Protein AF-A0A4Q3UTC5-F1 (afdb_monomer_lite)

Secondary structure (DSSP, 8-state):
-HHHHHHHHHTTSTTTTHHHHHHHHHHHHHHHHHTTSS--SS-HHHHHHHHHHHHHHT-----SHHHHHHHHHHHHHTT-HHHHHHHHHHHHHHHHHHHHHHTT----HHHHHHHHHHHHHHHHHHHHHHTT-S--GGG-HHHHHHHHHHHHHHHHHHHHHHT---S-HHHH-S--GGGGGG-HHHHHHHHHHHHHHHHHHHHHHHHHHHHTTT-HHHHHHHHHHHHHHGGGS--

Sequence (235 aa):
MILLLLYGASLRRWSKMRSARFGYAFLQLYDDIMDGDRPCAETPEHIATLTMAEWKSGVFIGDSDLSRLGKAFHQSLGDANEAKCDTLILLGLMHEDYARRTERRLSSRAVLEKHLRDTFFHSVNLLFHGCGLKTRADGVPALVEALAWCSVVRDFADDARKGLFNVPREIAGNVATQDIPDQPAVKAWLENERARGPELLQECEIERQAIALTDPQAAKLSGVFAKSMRKYCST

Radius of gyration: 18.29 Å; chains: 1; bounding box: 38×51×36 Å

Foldseek 3Di:
DLVCVLVVVCVVPVLLLQLVVLVCVLLVVLLCLLLVVDDDPDHNVVVLVLLLVCLVVLNQDDPDPNSVSSNSNSVSCPPVVVLSVLSSVLSVLSNVLSVCLVVLDAAAPVVLQVSQLSNLQSVQQSNCVSNVFPDHSVLQSLLSNLNSLLCCLPCVVVCLVSSRHSDHCVQQDPDDSNCSCVDPSNVVVSLVSLCCNVVSLVSLLVSLVVCCVPTVPSSVVSVVSSVVSVVSSDD

Structure (mmCIF, N/CA/C/O backbone):
data_AF-A0A4Q3UTC5-F1
#
_entry.id   AF-A0A4Q3UTC5-F1
#
loop_
_atom_site.group_PDB
_atom_site.id
_atom_site.type_symbol
_atom_site.label_atom_id
_atom_site.label_alt_id
_atom_site.label_comp_id
_atom_site.label_asym_id
_atom_site.label_entity_id
_atom_site.label_seq_id
_atom_site.pdbx_PDB_ins_code
_atom_site.Cartn_x
_atom_site.Cartn_y
_atom_site.Cartn_z
_atom_site.occupancy
_atom_site.B_iso_or_equiv
_atom_site.auth_seq_id
_atom_site.auth_comp_id
_atom_site.auth_asym_id
_atom_site.auth_atom_id
_atom_site.pdbx_PDB_model_num
ATOM 1 N N . MET A 1 1 ? 6.877 -3.577 11.256 1.00 42.44 1 MET A N 1
ATOM 2 C CA . MET A 1 1 ? 5.770 -3.902 12.194 1.00 42.44 1 MET A CA 1
ATOM 3 C C . MET A 1 1 ? 4.746 -4.867 11.585 1.00 42.44 1 MET A C 1
ATOM 5 O O . MET A 1 1 ? 4.429 -5.847 12.246 1.00 42.44 1 MET A O 1
ATOM 9 N N . ILE A 1 2 ? 4.291 -4.661 10.338 1.00 51.66 2 ILE A N 1
ATOM 10 C CA . ILE A 1 2 ? 3.435 -5.614 9.592 1.00 51.66 2 ILE A CA 1
ATOM 11 C C . ILE A 1 2 ? 4.087 -7.002 9.495 1.00 51.66 2 ILE A C 1
ATOM 13 O O . ILE A 1 2 ? 3.464 -7.993 9.865 1.00 51.66 2 ILE A O 1
ATOM 17 N N . LEU A 1 3 ? 5.378 -7.056 9.138 1.00 48.75 3 LEU A N 1
ATOM 18 C CA . LEU A 1 3 ? 6.172 -8.289 9.116 1.00 48.75 3 LEU A CA 1
ATOM 19 C C . LEU A 1 3 ? 6.088 -9.071 10.439 1.00 48.75 3 LEU A C 1
ATOM 21 O O . LEU A 1 3 ? 5.800 -10.256 10.417 1.00 48.75 3 LEU A O 1
ATOM 25 N N . LEU A 1 4 ? 6.273 -8.421 11.595 1.00 42.81 4 LEU A N 1
ATOM 26 C CA . LEU A 1 4 ? 6.252 -9.079 12.914 1.00 42.81 4 LEU A CA 1
ATOM 27 C C . LEU A 1 4 ? 4.854 -9.575 13.311 1.00 42.81 4 LEU A C 1
ATOM 29 O O . LEU A 1 4 ? 4.738 -10.598 13.983 1.00 42.81 4 LEU A O 1
ATOM 33 N N . LEU A 1 5 ? 3.796 -8.886 12.876 1.00 53.34 5 LEU A N 1
ATOM 34 C CA . LEU A 1 5 ? 2.412 -9.311 13.103 1.00 53.34 5 LEU A CA 1
ATOM 35 C C . LEU A 1 5 ? 2.042 -10.511 12.240 1.00 53.34 5 LEU A C 1
ATOM 37 O O . LEU A 1 5 ? 1.473 -11.476 12.750 1.00 53.34 5 LEU A O 1
ATOM 41 N N . LEU A 1 6 ? 2.437 -10.483 10.967 1.00 54.22 6 LEU A N 1
ATOM 42 C CA . LEU A 1 6 ? 2.297 -11.610 10.054 1.00 54.22 6 LEU A CA 1
ATOM 43 C C . LEU A 1 6 ? 3.112 -12.813 10.540 1.00 54.22 6 LEU A C 1
ATOM 45 O O . LEU A 1 6 ? 2.577 -13.917 10.635 1.00 54.22 6 LEU A O 1
ATOM 49 N N . TYR A 1 7 ? 4.372 -12.607 10.930 1.00 47.78 7 TYR A N 1
ATOM 50 C CA . TYR A 1 7 ? 5.247 -13.679 11.402 1.00 47.78 7 TYR A CA 1
ATOM 51 C C . TYR A 1 7 ? 4.748 -14.274 12.724 1.00 47.78 7 TYR A C 1
ATOM 53 O O . TYR A 1 7 ? 4.569 -15.488 12.813 1.00 47.78 7 TYR A O 1
ATOM 61 N N . GLY A 1 8 ? 4.420 -13.440 13.716 1.00 52.41 8 GLY A N 1
ATOM 62 C CA . GLY A 1 8 ? 3.918 -13.882 15.020 1.00 52.41 8 GLY A CA 1
ATOM 63 C C . GLY A 1 8 ? 2.578 -14.622 14.942 1.00 52.41 8 GLY A C 1
ATOM 64 O O . GLY A 1 8 ? 2.407 -15.655 15.591 1.00 52.41 8 GLY A O 1
ATOM 65 N N . ALA A 1 9 ? 1.645 -14.162 14.100 1.00 53.44 9 ALA A N 1
ATOM 66 C CA . ALA A 1 9 ? 0.383 -14.863 13.854 1.00 53.44 9 ALA A CA 1
ATOM 67 C C . ALA A 1 9 ? 0.572 -16.168 13.051 1.00 53.44 9 ALA A C 1
ATOM 69 O O . ALA A 1 9 ? -0.191 -17.124 13.225 1.00 53.44 9 ALA A O 1
ATOM 70 N N . SER A 1 10 ? 1.602 -16.240 12.198 1.00 49.84 10 SER A N 1
ATOM 71 C CA . SER A 1 10 ? 1.862 -17.394 11.327 1.00 49.84 10 SER A CA 1
ATOM 72 C C . SER A 1 10 ? 2.492 -18.603 12.024 1.00 49.84 10 SER A C 1
ATOM 74 O O . SER A 1 10 ? 2.288 -19.723 11.553 1.00 49.84 10 SER A O 1
ATOM 76 N N . LEU A 1 11 ? 3.172 -18.433 13.166 1.00 52.03 11 LEU A N 1
ATOM 77 C CA . LEU A 1 11 ? 3.850 -19.538 13.870 1.00 52.03 11 LEU A CA 1
ATOM 78 C C . LEU A 1 11 ? 2.896 -20.670 14.290 1.00 52.03 11 LEU A C 1
ATOM 80 O O . LEU A 1 11 ? 3.286 -21.832 14.318 1.00 52.03 11 LEU A O 1
ATOM 84 N N . ARG A 1 12 ? 1.622 -20.356 14.563 1.00 56.31 12 ARG A N 1
ATOM 85 C CA . ARG A 1 12 ? 0.608 -21.338 14.994 1.00 56.31 12 ARG A CA 1
ATOM 86 C C . ARG A 1 12 ? -0.328 -21.799 13.866 1.00 56.31 12 ARG A C 1
ATOM 88 O O . ARG A 1 12 ? -1.113 -22.723 14.059 1.00 56.31 12 ARG A O 1
ATOM 95 N N . ARG A 1 13 ? -0.274 -21.150 12.694 1.00 62.06 13 ARG A N 1
ATOM 96 C CA . ARG A 1 13 ? -1.158 -21.375 11.529 1.00 62.06 13 ARG A CA 1
ATOM 97 C C . ARG A 1 13 ? -0.377 -21.329 10.210 1.00 62.06 13 ARG A C 1
ATOM 99 O O . ARG A 1 13 ? -0.819 -20.739 9.228 1.00 62.06 13 ARG A O 1
ATOM 106 N N . TRP A 1 14 ? 0.789 -21.970 10.187 1.00 61.41 14 TRP A N 1
ATOM 107 C CA . TRP A 1 14 ? 1.775 -21.846 9.109 1.00 61.41 14 TRP A CA 1
ATOM 108 C C . TRP A 1 14 ? 1.210 -22.109 7.706 1.00 61.41 14 TRP A C 1
ATOM 110 O O . TRP A 1 1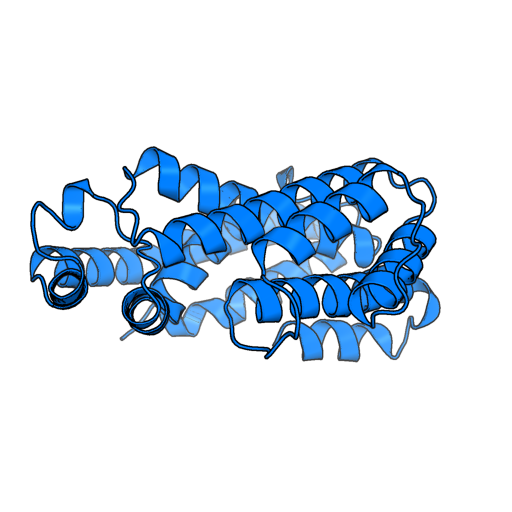4 ? 1.463 -21.335 6.784 1.00 61.41 14 TRP A O 1
ATOM 120 N N . SER A 1 15 ? 0.419 -23.175 7.537 1.00 63.56 15 SER A N 1
ATOM 121 C CA . SER A 1 15 ? -0.203 -23.515 6.250 1.00 63.56 15 SER A CA 1
ATOM 122 C C . SER A 1 15 ? -1.305 -22.534 5.845 1.00 63.56 15 SER A C 1
ATOM 124 O O . SER A 1 15 ? -1.383 -22.172 4.676 1.00 63.56 15 SER A O 1
ATOM 126 N N . LYS A 1 16 ? -2.112 -22.065 6.806 1.00 70.12 16 LYS A N 1
ATOM 127 C CA . LYS A 1 16 ? -3.244 -21.152 6.569 1.00 70.12 16 LYS A CA 1
ATOM 128 C C . LYS A 1 16 ? -2.813 -19.713 6.283 1.00 70.12 16 LYS A C 1
ATOM 130 O O . LYS A 1 16 ? -3.559 -18.982 5.660 1.00 70.12 16 LYS A O 1
ATOM 135 N N . MET A 1 17 ? -1.603 -19.335 6.694 1.00 79.00 17 MET A N 1
ATOM 136 C CA . MET A 1 17 ? -1.017 -18.008 6.466 1.00 79.00 17 MET A CA 1
ATOM 137 C C . MET A 1 17 ? -0.018 -18.006 5.296 1.00 79.00 17 MET A C 1
ATOM 139 O O . MET A 1 17 ? 0.855 -17.142 5.219 1.00 79.00 17 MET A O 1
ATOM 143 N N . ARG A 1 18 ? -0.056 -19.017 4.414 1.00 83.75 18 ARG A N 1
ATOM 144 C CA . ARG A 1 18 ? 0.840 -19.086 3.247 1.00 83.75 18 ARG A CA 1
ATOM 145 C C . ARG A 1 18 ? 0.608 -17.920 2.291 1.00 83.75 18 ARG A C 1
ATOM 147 O O . ARG A 1 18 ? 1.580 -17.269 1.926 1.00 83.75 18 ARG A O 1
ATOM 154 N N . SER A 1 19 ? -0.649 -17.629 1.965 1.00 86.50 19 SER A N 1
ATOM 155 C CA . SER A 1 19 ? -1.023 -16.511 1.095 1.00 86.50 19 SER A CA 1
ATOM 156 C C . SER A 1 19 ? -0.590 -15.170 1.668 1.00 86.50 19 SER A C 1
ATOM 158 O O . SER A 1 19 ? 0.046 -14.401 0.964 1.00 86.50 19 SER A O 1
ATOM 160 N N . ALA A 1 20 ? -0.804 -14.927 2.963 1.00 86.62 20 ALA A N 1
ATOM 161 C CA . ALA A 1 20 ? -0.339 -13.699 3.606 1.00 86.62 20 ALA A CA 1
ATOM 162 C C . ALA A 1 20 ? 1.189 -13.518 3.537 1.00 86.62 20 ALA A C 1
ATOM 164 O O . ALA A 1 20 ? 1.673 -12.406 3.359 1.00 86.62 20 ALA A O 1
ATOM 165 N N . ARG A 1 21 ? 1.968 -14.600 3.670 1.00 88.44 21 ARG A N 1
ATOM 166 C CA . ARG A 1 21 ? 3.439 -14.526 3.635 1.00 88.44 21 ARG A CA 1
ATOM 167 C C . ARG A 1 21 ? 3.989 -14.359 2.228 1.00 88.44 21 ARG A C 1
ATOM 169 O O . ARG A 1 21 ? 4.857 -13.515 2.035 1.00 88.44 21 ARG A O 1
ATOM 176 N N . PHE A 1 22 ? 3.498 -15.146 1.271 1.00 92.19 22 PHE A N 1
ATOM 177 C CA . PHE A 1 22 ? 3.888 -14.978 -0.127 1.00 92.19 22 PHE A CA 1
ATOM 178 C C . PHE A 1 22 ? 3.426 -13.629 -0.663 1.00 92.19 22 PHE A C 1
ATOM 180 O O . PHE A 1 22 ? 4.223 -12.954 -1.294 1.00 92.19 22 PHE A O 1
ATOM 187 N N . GLY A 1 23 ? 2.202 -13.207 -0.337 1.00 92.81 23 GLY A N 1
ATOM 188 C CA . GLY A 1 23 ? 1.674 -11.895 -0.696 1.00 92.81 23 GLY A CA 1
ATOM 189 C C . GLY A 1 23 ? 2.521 -10.766 -0.131 1.00 92.81 23 GLY A C 1
ATOM 190 O O . GLY A 1 23 ? 2.954 -9.912 -0.891 1.00 92.81 23 GLY A O 1
ATOM 191 N N . TYR A 1 24 ? 2.854 -10.808 1.164 1.00 91.12 24 TYR A N 1
ATOM 192 C CA . TYR A 1 24 ? 3.752 -9.816 1.756 1.00 91.12 24 TYR A CA 1
ATOM 193 C C . TYR A 1 24 ? 5.122 -9.794 1.069 1.00 91.12 24 TYR A C 1
ATOM 195 O O . TYR A 1 24 ? 5.585 -8.731 0.685 1.00 91.12 24 TYR A O 1
ATOM 203 N N . ALA A 1 25 ? 5.770 -10.949 0.891 1.00 93.38 25 ALA A N 1
ATOM 204 C CA . ALA A 1 25 ? 7.100 -11.007 0.286 1.00 93.38 25 ALA A CA 1
ATOM 205 C C . ALA A 1 25 ? 7.101 -10.560 -1.185 1.00 93.38 25 ALA A C 1
ATOM 207 O O . ALA A 1 25 ? 8.018 -9.867 -1.607 1.00 93.38 25 ALA A O 1
ATOM 208 N N . PHE A 1 26 ? 6.083 -10.953 -1.953 1.00 96.69 26 PHE A N 1
ATOM 209 C CA . PHE A 1 26 ? 5.912 -10.563 -3.348 1.00 96.69 26 PHE A CA 1
ATOM 210 C C . PHE A 1 26 ? 5.669 -9.059 -3.484 1.00 96.69 26 PHE A C 1
ATOM 212 O O . PHE A 1 26 ? 6.396 -8.396 -4.216 1.00 96.69 26 PHE A O 1
ATOM 219 N N . LEU A 1 27 ? 4.684 -8.528 -2.751 1.00 96.56 27 LEU A N 1
ATOM 220 C CA . LEU A 1 27 ? 4.310 -7.117 -2.820 1.00 96.56 27 LEU A CA 1
ATOM 221 C C . LEU A 1 27 ? 5.412 -6.217 -2.269 1.00 96.56 27 LEU A C 1
ATO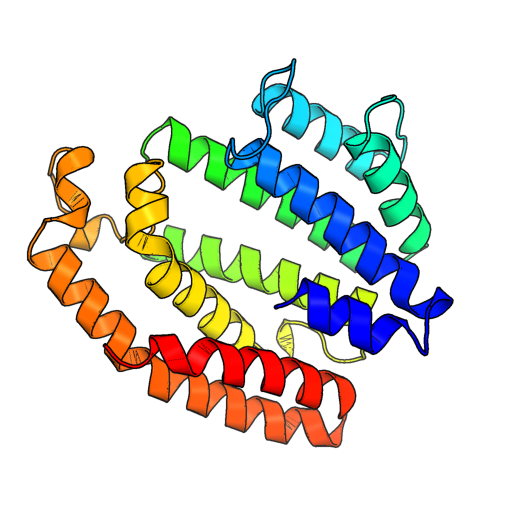M 223 O O . LEU A 1 27 ? 5.732 -5.237 -2.917 1.00 96.56 27 LEU A O 1
ATOM 227 N N . GLN A 1 28 ? 6.046 -6.576 -1.146 1.00 94.81 28 GLN A N 1
ATOM 228 C CA . GLN A 1 28 ? 7.189 -5.822 -0.620 1.00 94.81 28 GLN A CA 1
ATOM 229 C C . GLN A 1 28 ? 8.342 -5.805 -1.621 1.00 94.81 28 GLN A C 1
ATOM 231 O O . GLN A 1 28 ? 8.940 -4.765 -1.843 1.00 94.81 28 GLN A O 1
ATOM 236 N N . LEU A 1 29 ? 8.654 -6.943 -2.249 1.00 95.88 29 LEU A N 1
ATOM 237 C CA . LEU A 1 29 ? 9.734 -6.975 -3.225 1.00 95.88 29 LEU A CA 1
ATOM 238 C C . LEU A 1 29 ? 9.419 -6.116 -4.459 1.00 95.88 29 LEU A C 1
ATOM 240 O O . LEU A 1 29 ? 10.315 -5.475 -5.001 1.00 95.88 29 LEU A O 1
ATOM 244 N N . TYR A 1 30 ? 8.172 -6.139 -4.925 1.00 97.12 30 TYR A N 1
ATOM 245 C CA . TYR A 1 30 ? 7.734 -5.286 -6.023 1.00 97.12 30 TYR A CA 1
ATOM 246 C C . TYR A 1 30 ? 7.842 -3.800 -5.652 1.00 97.12 30 TYR A C 1
ATOM 248 O O . TYR A 1 30 ? 8.441 -3.031 -6.399 1.00 97.12 30 TYR A O 1
ATOM 256 N N . ASP A 1 31 ? 7.333 -3.437 -4.475 1.00 95.19 31 ASP A N 1
ATOM 257 C CA . ASP A 1 31 ? 7.371 -2.093 -3.891 1.00 95.19 31 ASP A CA 1
ATOM 258 C C . ASP A 1 31 ? 8.812 -1.575 -3.769 1.00 95.19 31 ASP A C 1
ATOM 260 O O . ASP A 1 31 ? 9.142 -0.538 -4.333 1.00 95.19 31 ASP A O 1
ATOM 264 N N . ASP A 1 32 ? 9.724 -2.371 -3.194 1.00 94.94 32 ASP A N 1
ATOM 265 C CA . ASP A 1 32 ? 11.144 -2.018 -3.061 1.00 94.94 32 ASP A CA 1
ATOM 266 C C . ASP A 1 32 ? 11.803 -1.721 -4.428 1.00 94.94 32 ASP A C 1
ATOM 268 O O . ASP A 1 32 ? 12.702 -0.880 -4.530 1.00 94.94 32 ASP A O 1
ATOM 272 N N . ILE A 1 33 ? 11.389 -2.416 -5.498 1.00 95.62 33 ILE A N 1
ATOM 273 C CA . ILE A 1 33 ? 11.875 -2.154 -6.863 1.00 95.62 33 ILE A CA 1
ATOM 274 C C . ILE A 1 33 ? 11.271 -0.849 -7.400 1.00 95.62 33 ILE A C 1
ATOM 276 O O . ILE A 1 33 ? 12.006 -0.033 -7.962 1.00 95.62 33 ILE A O 1
ATOM 280 N N . MET A 1 34 ? 9.962 -0.633 -7.228 1.00 95.81 34 MET A N 1
ATOM 281 C CA . MET A 1 34 ? 9.273 0.582 -7.686 1.00 95.81 34 MET A CA 1
ATOM 282 C C . MET A 1 34 ? 9.792 1.837 -6.968 1.00 95.81 34 MET A C 1
ATOM 284 O O . MET A 1 34 ? 10.023 2.870 -7.603 1.00 95.81 34 MET A O 1
ATOM 288 N N . ASP A 1 35 ? 10.105 1.733 -5.680 1.00 91.12 35 ASP A N 1
ATOM 289 C CA . ASP A 1 35 ? 10.673 2.813 -4.870 1.00 91.12 35 ASP A CA 1
ATOM 290 C C . ASP A 1 35 ? 12.163 3.056 -5.138 1.00 91.12 35 ASP A C 1
ATOM 292 O O . ASP A 1 35 ? 12.712 4.108 -4.790 1.00 91.12 35 ASP A O 1
ATOM 296 N N . GLY A 1 36 ? 12.826 2.136 -5.843 1.00 90.38 36 GLY A N 1
ATOM 297 C CA . GLY A 1 36 ? 14.264 2.181 -6.107 1.00 90.38 36 GLY A CA 1
ATOM 298 C C . GLY A 1 36 ? 15.124 1.837 -4.888 1.00 90.38 36 GLY A C 1
ATOM 299 O O . GLY A 1 36 ? 16.323 2.109 -4.900 1.00 90.38 36 GLY A O 1
ATOM 300 N N . ASP A 1 37 ? 14.531 1.233 -3.858 1.00 89.31 37 ASP A N 1
ATOM 301 C CA . ASP A 1 37 ? 15.231 0.743 -2.668 1.00 89.31 37 ASP A CA 1
ATOM 302 C C . ASP A 1 37 ? 15.951 -0.592 -2.942 1.00 89.31 37 ASP A C 1
ATOM 304 O O . ASP A 1 37 ? 16.886 -0.965 -2.226 1.00 89.31 37 ASP A O 1
ATOM 308 N N . ARG A 1 38 ? 15.582 -1.289 -4.029 1.00 89.50 38 ARG A N 1
ATOM 309 C CA . ARG A 1 38 ? 16.286 -2.473 -4.532 1.00 89.50 38 ARG A CA 1
ATOM 310 C C . ARG A 1 38 ? 16.901 -2.233 -5.919 1.00 89.50 38 ARG A C 1
ATOM 312 O O . ARG A 1 38 ? 16.173 -1.941 -6.868 1.00 89.50 38 ARG A O 1
ATOM 319 N N . PRO A 1 39 ? 18.221 -2.447 -6.091 1.00 85.69 39 PRO A N 1
ATOM 320 C CA . PRO A 1 39 ? 18.840 -2.441 -7.411 1.00 85.69 39 PRO A CA 1
ATOM 321 C C . PRO A 1 39 ? 18.263 -3.555 -8.287 1.00 85.69 39 PRO A C 1
ATOM 323 O O . PRO A 1 39 ? 18.102 -4.693 -7.839 1.00 85.69 39 PRO A O 1
ATOM 326 N N . CYS A 1 40 ? 18.010 -3.245 -9.552 1.00 86.50 40 CYS A N 1
ATOM 327 C CA . CYS A 1 40 ? 17.561 -4.203 -10.552 1.00 86.50 40 CYS A CA 1
ATOM 328 C C . CYS A 1 40 ? 18.344 -4.012 -11.857 1.00 86.50 40 CYS A C 1
ATOM 330 O O . CYS A 1 40 ? 18.849 -2.929 -12.144 1.00 86.50 40 CYS A O 1
ATOM 332 N N . ALA A 1 41 ? 18.508 -5.102 -12.612 1.00 84.75 41 ALA A N 1
ATOM 333 C CA . ALA A 1 41 ? 19.229 -5.084 -13.887 1.00 84.75 41 ALA A CA 1
ATOM 334 C C . ALA A 1 41 ? 18.394 -4.470 -15.023 1.00 84.75 41 ALA A C 1
ATOM 336 O O . ALA A 1 41 ? 18.944 -3.963 -15.996 1.00 84.75 41 ALA A O 1
ATOM 337 N N . GLU A 1 42 ? 17.072 -4.529 -14.888 1.00 90.56 42 GLU A N 1
ATOM 338 C CA . GLU A 1 42 ? 16.102 -4.017 -15.849 1.00 90.56 42 GLU A CA 1
ATOM 339 C C . GLU A 1 42 ? 15.430 -2.755 -15.312 1.00 90.56 42 GLU A C 1
ATOM 341 O O . GLU A 1 42 ? 15.513 -2.456 -14.122 1.00 90.56 42 GLU A O 1
ATOM 346 N N . THR A 1 43 ? 14.757 -1.999 -16.177 1.00 92.88 43 THR A N 1
ATOM 347 C CA . THR A 1 43 ? 14.042 -0.801 -15.729 1.00 92.88 43 THR A CA 1
ATOM 348 C C . THR A 1 43 ? 12.808 -1.188 -14.900 1.00 92.88 43 THR A C 1
ATOM 350 O O . THR A 1 43 ? 12.147 -2.179 -15.227 1.00 92.88 43 THR A O 1
ATOM 353 N N . PRO A 1 44 ? 12.434 -0.403 -13.866 1.00 95.00 44 PRO A N 1
ATOM 354 C CA . PRO A 1 44 ? 11.201 -0.643 -13.113 1.00 95.00 44 PRO A CA 1
ATOM 355 C C . PRO A 1 44 ? 9.958 -0.725 -14.012 1.00 95.00 44 PRO A C 1
ATOM 357 O O . PRO A 1 44 ? 9.116 -1.589 -13.802 1.00 95.00 44 PRO A O 1
ATOM 360 N N . GLU A 1 45 ? 9.897 0.078 -15.079 1.00 95.56 45 GLU A N 1
ATOM 361 C CA . GLU A 1 45 ? 8.825 0.040 -16.087 1.00 95.56 45 GLU A CA 1
ATOM 362 C C . GLU A 1 45 ? 8.682 -1.334 -16.766 1.00 95.56 45 GLU A C 1
ATOM 364 O O . GLU A 1 45 ? 7.578 -1.870 -16.914 1.00 95.56 45 GLU A O 1
ATOM 369 N N . HIS A 1 46 ? 9.808 -1.933 -17.171 1.00 95.38 46 HIS A N 1
ATOM 370 C CA . HIS A 1 46 ? 9.800 -3.258 -17.784 1.00 95.38 46 HIS A CA 1
ATOM 371 C C . HIS A 1 46 ? 9.366 -4.324 -16.773 1.00 95.38 46 HIS A C 1
ATOM 373 O O . HIS A 1 46 ? 8.525 -5.171 -17.080 1.00 95.38 46 HIS A O 1
ATOM 379 N N . ILE A 1 47 ? 9.894 -4.245 -15.547 1.00 96.38 47 ILE A N 1
ATOM 380 C CA . ILE A 1 47 ? 9.552 -5.163 -14.456 1.00 96.38 47 ILE A CA 1
ATOM 381 C C . ILE A 1 47 ? 8.057 -5.084 -14.128 1.00 96.38 47 ILE A C 1
ATOM 383 O O . ILE A 1 47 ? 7.421 -6.129 -13.987 1.00 96.38 47 ILE A O 1
ATOM 387 N N . ALA A 1 48 ? 7.482 -3.881 -14.049 1.00 97.12 48 ALA A N 1
ATOM 388 C CA . ALA A 1 48 ? 6.055 -3.661 -13.824 1.00 97.12 48 ALA A CA 1
ATOM 389 C C . ALA A 1 48 ? 5.210 -4.310 -14.925 1.00 97.12 48 ALA A C 1
ATOM 391 O O . ALA A 1 48 ? 4.341 -5.139 -14.641 1.00 97.12 48 ALA A O 1
ATOM 392 N N . THR A 1 49 ? 5.539 -4.020 -16.188 1.00 96.75 49 THR A N 1
ATOM 393 C CA . THR A 1 49 ? 4.847 -4.574 -17.359 1.00 96.75 49 THR A CA 1
ATOM 394 C C . THR A 1 49 ? 4.848 -6.103 -17.348 1.00 96.75 49 THR A C 1
ATOM 396 O O . THR A 1 49 ? 3.790 -6.726 -17.484 1.00 96.75 49 THR A O 1
ATOM 399 N N . LEU A 1 50 ? 6.019 -6.719 -17.153 1.00 96.12 50 LEU A N 1
ATOM 400 C CA . LEU A 1 50 ? 6.152 -8.173 -17.108 1.00 96.12 50 LEU A CA 1
ATOM 401 C C . LEU A 1 50 ? 5.376 -8.764 -15.925 1.00 96.12 50 LEU A C 1
ATOM 403 O O . LEU A 1 50 ? 4.576 -9.677 -16.115 1.00 96.12 50 LEU A O 1
ATOM 407 N N . THR A 1 51 ? 5.552 -8.209 -14.724 1.00 97.56 51 THR A N 1
ATOM 408 C CA . THR A 1 51 ? 4.917 -8.713 -13.496 1.00 97.56 51 THR A CA 1
ATOM 409 C C . THR A 1 51 ? 3.393 -8.667 -13.595 1.00 97.56 51 THR A C 1
ATOM 411 O O . THR A 1 51 ? 2.716 -9.640 -13.261 1.00 97.56 51 THR A O 1
ATOM 414 N N . MET A 1 52 ? 2.831 -7.564 -14.095 1.00 98.00 52 MET A N 1
ATOM 415 C CA . MET A 1 52 ? 1.386 -7.429 -14.290 1.00 98.00 52 MET A CA 1
ATOM 416 C C . MET A 1 52 ? 0.861 -8.381 -15.375 1.00 98.00 52 MET A C 1
ATOM 418 O O . MET A 1 52 ? -0.240 -8.918 -15.232 1.00 98.00 52 MET A O 1
ATOM 422 N N . ALA A 1 53 ? 1.633 -8.635 -16.438 1.00 97.62 53 ALA A N 1
ATOM 423 C CA . ALA A 1 53 ? 1.269 -9.593 -17.483 1.00 97.62 53 ALA A CA 1
ATOM 424 C C . ALA A 1 53 ? 1.290 -11.050 -16.980 1.00 97.62 53 ALA A C 1
ATOM 426 O O . ALA A 1 53 ? 0.344 -11.805 -17.233 1.00 97.62 53 ALA A O 1
ATOM 427 N N . GLU A 1 54 ? 2.322 -11.442 -16.230 1.00 97.75 54 GLU A N 1
ATOM 428 C CA . GLU A 1 54 ? 2.406 -12.755 -15.579 1.00 97.75 54 GLU A CA 1
ATOM 429 C C . GLU A 1 54 ? 1.255 -12.944 -14.586 1.00 97.75 54 GLU A C 1
ATOM 431 O O . GLU A 1 54 ? 0.556 -13.958 -14.623 1.00 97.75 54 GLU A O 1
ATOM 436 N N . TRP A 1 55 ? 0.979 -11.929 -13.761 1.00 98.12 55 TRP A N 1
ATOM 437 C CA . TRP A 1 55 ? -0.121 -11.970 -12.803 1.00 98.12 55 TRP A CA 1
ATOM 438 C C . TRP A 1 55 ? -1.481 -12.124 -13.488 1.00 98.12 55 TRP A C 1
ATOM 440 O O . TRP A 1 55 ? -2.281 -12.977 -13.107 1.00 98.12 55 TRP A O 1
ATOM 450 N N . LYS A 1 56 ? -1.741 -11.326 -14.531 1.00 97.25 56 LYS A N 1
ATOM 451 C CA . LYS A 1 56 ? -3.008 -11.348 -15.274 1.00 97.25 56 LYS A CA 1
ATOM 452 C C . LYS A 1 56 ? -3.228 -12.665 -16.017 1.00 97.25 56 LYS A C 1
ATOM 454 O O . LYS A 1 56 ? -4.360 -13.135 -16.096 1.00 97.25 56 LYS A O 1
ATOM 459 N N . SER A 1 57 ? -2.171 -13.237 -16.589 1.00 96.56 57 SER A N 1
ATOM 460 C CA . SER A 1 57 ? -2.252 -14.509 -17.316 1.00 96.56 57 SER A CA 1
ATOM 461 C C . SER A 1 57 ? -2.256 -15.728 -16.389 1.00 96.56 57 SER A C 1
ATOM 463 O O . SER A 1 57 ? -2.706 -16.800 -16.790 1.00 96.56 57 SER A O 1
ATOM 465 N N . GLY A 1 58 ? -1.739 -15.587 -15.164 1.00 96.06 58 GLY A N 1
ATOM 466 C CA . GLY A 1 58 ? -1.460 -16.701 -14.260 1.00 96.06 58 GLY A CA 1
ATOM 467 C C . GLY A 1 58 ? -0.283 -17.575 -14.713 1.00 96.06 58 GLY A C 1
ATOM 468 O O . GLY A 1 58 ? -0.035 -18.622 -14.106 1.00 96.06 58 GLY A O 1
ATOM 469 N N . VAL A 1 59 ? 0.436 -17.171 -15.766 1.00 96.38 59 VAL A N 1
ATOM 470 C CA . VAL A 1 59 ? 1.587 -17.880 -16.328 1.00 96.38 59 VAL A CA 1
ATOM 471 C C . VAL A 1 59 ? 2.849 -17.096 -15.985 1.00 96.38 59 VAL A C 1
ATOM 473 O O . VAL A 1 59 ? 3.070 -16.001 -16.485 1.00 96.38 59 VAL A O 1
ATOM 476 N N . PHE A 1 60 ? 3.681 -17.690 -15.135 1.00 96.25 60 PHE A N 1
ATOM 477 C CA . PHE A 1 60 ? 4.921 -17.096 -14.636 1.00 96.25 60 PHE A CA 1
ATOM 478 C C . PHE A 1 60 ? 6.099 -17.778 -15.325 1.00 96.25 60 PHE A C 1
ATOM 480 O O . PHE A 1 60 ? 6.353 -18.964 -15.079 1.00 96.25 60 PHE A O 1
ATOM 487 N N . ILE A 1 61 ? 6.750 -17.046 -16.227 1.00 86.12 61 ILE A N 1
ATOM 488 C CA . ILE A 1 61 ? 7.809 -17.539 -17.118 1.00 86.12 61 ILE A CA 1
ATOM 489 C C . ILE A 1 61 ? 9.188 -17.016 -16.720 1.00 86.12 61 ILE A C 1
ATOM 491 O O . ILE A 1 61 ? 10.190 -17.597 -17.128 1.00 86.12 61 ILE A O 1
ATOM 495 N N . GLY A 1 62 ? 9.254 -15.939 -15.935 1.00 80.00 62 GLY A N 1
ATOM 496 C CA . GLY A 1 62 ? 10.512 -15.371 -15.476 1.00 80.00 62 GLY A CA 1
ATOM 497 C C . GLY A 1 62 ? 11.200 -16.238 -14.420 1.00 80.00 62 GLY A C 1
ATOM 498 O O . GLY A 1 62 ? 10.550 -16.792 -13.534 1.00 80.00 62 GLY A O 1
ATOM 499 N N . ASP A 1 63 ? 12.532 -16.272 -14.453 1.00 85.06 63 ASP A N 1
ATOM 500 C CA . ASP A 1 63 ? 13.369 -16.943 -13.445 1.00 85.06 63 ASP A CA 1
ATOM 501 C C . ASP A 1 63 ? 13.773 -16.021 -12.276 1.00 85.06 63 ASP A C 1
ATOM 503 O O . ASP A 1 63 ? 14.602 -16.380 -11.432 1.00 85.06 63 ASP A O 1
ATOM 507 N N . SER A 1 64 ? 13.189 -14.823 -12.201 1.00 91.56 64 SER A N 1
ATOM 508 C CA . SER A 1 64 ? 13.448 -13.861 -11.130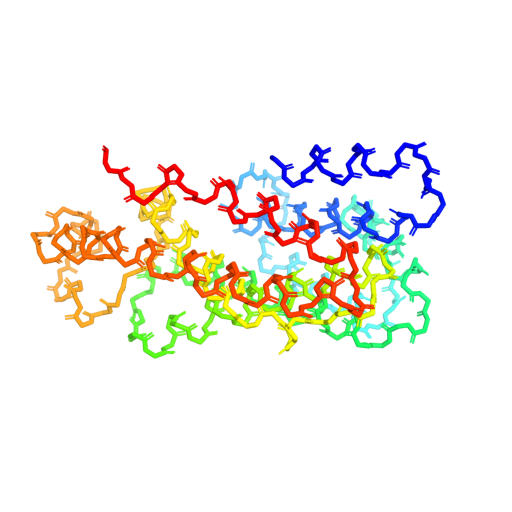 1.00 91.56 64 SER A CA 1
ATOM 509 C C . SER A 1 64 ? 12.809 -14.290 -9.801 1.00 91.56 64 SER A C 1
ATOM 511 O O . SER A 1 64 ? 11.816 -15.021 -9.763 1.00 91.56 64 SER A O 1
ATOM 513 N N . ASP A 1 65 ? 13.351 -13.796 -8.681 1.00 93.62 65 ASP A N 1
ATOM 514 C CA . ASP A 1 65 ? 12.723 -13.970 -7.360 1.00 93.62 65 ASP A CA 1
ATOM 515 C C . ASP A 1 65 ? 11.287 -13.441 -7.343 1.00 93.62 65 ASP A C 1
ATOM 517 O O . ASP A 1 65 ? 10.410 -14.054 -6.736 1.00 93.62 65 ASP A O 1
ATOM 521 N N . LEU A 1 66 ? 11.050 -12.331 -8.045 1.00 95.31 66 LEU A N 1
ATOM 522 C CA . LEU A 1 66 ? 9.746 -11.695 -8.147 1.00 95.31 66 LEU A CA 1
ATOM 523 C C . LEU A 1 66 ? 8.733 -12.598 -8.863 1.00 95.31 66 LEU A C 1
ATOM 525 O O . LEU A 1 66 ? 7.659 -12.829 -8.315 1.00 95.31 66 LEU A O 1
ATOM 529 N N . SER A 1 67 ? 9.093 -13.186 -10.009 1.00 96.12 67 SER A N 1
ATOM 530 C CA . SER A 1 67 ? 8.236 -14.145 -10.726 1.00 96.12 67 SER A CA 1
ATOM 531 C C . SER A 1 67 ? 7.968 -15.398 -9.883 1.00 96.12 67 SER A C 1
ATOM 533 O O . SER A 1 67 ? 6.823 -15.835 -9.741 1.00 96.12 67 SER A O 1
ATOM 535 N N . ARG A 1 68 ? 8.997 -15.948 -9.217 1.00 96.44 68 ARG A N 1
ATOM 536 C CA . ARG A 1 68 ? 8.837 -17.110 -8.322 1.00 96.44 68 ARG A CA 1
ATOM 537 C C . ARG A 1 68 ? 7.886 -16.822 -7.158 1.00 96.44 68 ARG A C 1
ATOM 539 O O . ARG A 1 68 ? 7.034 -17.659 -6.845 1.00 96.44 68 ARG A O 1
ATOM 546 N N . LEU A 1 69 ? 8.021 -15.660 -6.519 1.00 96.25 69 LEU A N 1
ATOM 547 C CA . LEU A 1 69 ? 7.136 -15.222 -5.438 1.00 96.25 69 LEU A CA 1
ATOM 548 C C . LEU A 1 69 ? 5.722 -14.935 -5.949 1.00 96.25 69 LEU A C 1
ATOM 550 O O . LEU A 1 69 ? 4.764 -15.378 -5.316 1.00 96.25 69 LEU A O 1
ATOM 554 N N . GLY A 1 70 ? 5.589 -14.285 -7.106 1.00 97.12 70 GLY A N 1
ATOM 555 C CA . GLY A 1 70 ? 4.313 -14.027 -7.772 1.00 97.12 70 GLY A CA 1
ATOM 556 C C . GLY A 1 70 ? 3.568 -15.323 -8.074 1.00 97.12 70 GLY A C 1
ATOM 557 O O . GLY A 1 70 ? 2.410 -15.472 -7.689 1.00 97.12 70 GLY A O 1
ATOM 558 N N . LYS A 1 71 ? 4.261 -16.322 -8.630 1.00 97.50 71 LYS A N 1
ATOM 559 C CA . LYS A 1 71 ? 3.721 -17.666 -8.870 1.00 97.50 71 LYS A CA 1
ATOM 560 C C . LYS A 1 71 ? 3.235 -18.323 -7.585 1.00 97.50 71 L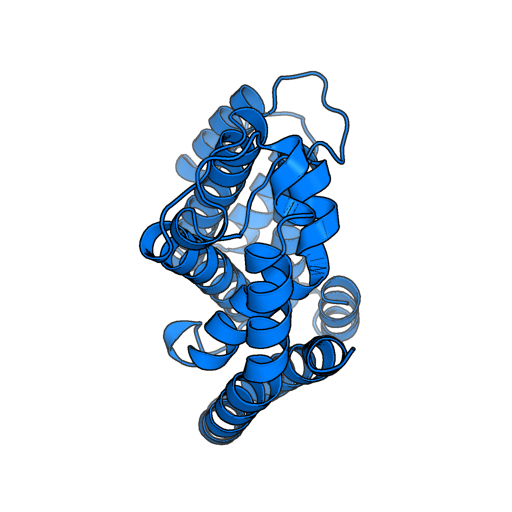YS A C 1
ATOM 562 O O . LYS A 1 71 ? 2.107 -18.812 -7.532 1.00 97.50 71 LYS A O 1
ATOM 567 N N . ALA A 1 72 ? 4.074 -18.339 -6.549 1.00 95.75 72 ALA A N 1
ATOM 568 C CA . ALA A 1 72 ? 3.730 -18.947 -5.267 1.00 95.75 72 ALA A CA 1
ATOM 569 C C . ALA A 1 72 ? 2.530 -18.246 -4.611 1.00 95.75 72 ALA A C 1
ATOM 571 O O . ALA A 1 72 ? 1.634 -18.913 -4.087 1.00 95.75 72 ALA A O 1
ATOM 572 N N . PHE A 1 73 ? 2.479 -16.913 -4.680 1.00 96.12 73 PHE A N 1
ATOM 573 C CA . PHE A 1 73 ? 1.364 -16.134 -4.163 1.00 96.12 73 PHE A CA 1
ATOM 574 C C . PHE A 1 73 ? 0.081 -16.401 -4.955 1.00 96.12 73 PHE A C 1
ATOM 576 O O . PHE A 1 73 ? -0.916 -16.811 -4.362 1.00 96.12 73 PHE A O 1
ATOM 583 N N . HIS A 1 74 ? 0.122 -16.289 -6.282 1.00 96.69 74 HIS A N 1
ATOM 584 C CA . HIS A 1 74 ? -1.017 -16.538 -7.164 1.00 96.69 74 HIS A CA 1
ATOM 585 C C . HIS A 1 74 ? -1.600 -17.948 -6.972 1.00 96.69 74 HIS A C 1
ATOM 587 O O . HIS A 1 74 ? -2.815 -18.112 -6.865 1.00 96.69 74 HIS A O 1
ATOM 593 N N . GLN A 1 75 ? -0.744 -18.969 -6.851 1.00 95.00 75 GLN A N 1
ATOM 594 C CA . GLN A 1 75 ? -1.168 -20.340 -6.543 1.00 95.00 75 GLN A CA 1
ATOM 595 C C . GLN A 1 75 ? -1.787 -20.459 -5.147 1.00 95.00 75 GLN A C 1
ATOM 597 O O . GLN A 1 75 ? -2.778 -21.164 -4.970 1.00 95.00 75 GLN A O 1
ATOM 602 N N . SER A 1 76 ? -1.231 -19.764 -4.151 1.00 93.12 76 SER A N 1
ATOM 603 C CA . SER A 1 76 ? -1.752 -19.795 -2.780 1.00 93.12 76 SER A CA 1
ATOM 604 C C . SER A 1 76 ? -3.122 -19.132 -2.621 1.00 93.12 76 SER A C 1
ATOM 606 O O . SER A 1 76 ? -3.824 -19.445 -1.661 1.00 93.12 76 SER A O 1
ATOM 608 N N . LEU A 1 77 ? -3.503 -18.243 -3.545 1.00 93.00 77 LEU A N 1
ATOM 609 C CA . LEU A 1 77 ? -4.833 -17.635 -3.593 1.00 93.00 77 LEU A CA 1
ATOM 610 C C . LEU A 1 77 ? -5.900 -18.592 -4.154 1.00 93.00 77 LEU A C 1
ATOM 612 O O . LEU A 1 77 ? -7.084 -18.374 -3.915 1.00 93.00 77 LEU A O 1
ATOM 616 N N . GLY A 1 78 ? -5.520 -19.657 -4.871 1.00 91.62 78 GLY A N 1
ATOM 617 C CA . GLY A 1 78 ? -6.479 -20.599 -5.461 1.00 91.62 78 GLY A CA 1
ATOM 618 C C . GLY A 1 78 ? -7.511 -19.887 -6.342 1.00 91.62 78 GLY A C 1
ATOM 619 O O . GLY A 1 78 ? -7.134 -19.134 -7.240 1.00 91.62 78 GLY A O 1
ATOM 620 N N . ASP A 1 79 ? -8.799 -20.084 -6.052 1.00 91.06 79 ASP A N 1
ATOM 621 C CA . ASP A 1 79 ? -9.930 -19.496 -6.793 1.00 91.06 79 ASP A CA 1
ATOM 622 C C . ASP A 1 79 ? -10.399 -18.136 -6.241 1.00 91.06 79 ASP A C 1
ATOM 624 O O . ASP A 1 79 ? -11.462 -17.635 -6.610 1.00 91.06 79 ASP A O 1
ATOM 628 N N . ALA A 1 80 ? -9.623 -17.511 -5.349 1.00 92.38 80 ALA A N 1
ATOM 629 C CA . ALA A 1 80 ? -9.928 -16.194 -4.801 1.00 92.38 80 ALA A CA 1
ATOM 630 C C . ALA A 1 80 ? -9.732 -15.071 -5.837 1.00 92.38 80 ALA A C 1
ATOM 632 O O . ALA A 1 80 ? -8.760 -14.315 -5.789 1.00 92.38 80 ALA A O 1
ATOM 633 N N . ASN A 1 81 ? -10.669 -14.956 -6.778 1.00 94.06 81 ASN A N 1
ATOM 634 C CA . ASN A 1 81 ? -10.603 -13.979 -7.866 1.00 94.06 81 ASN A CA 1
ATOM 635 C C . ASN A 1 81 ? -10.574 -12.533 -7.361 1.00 94.06 81 ASN A C 1
ATOM 637 O O . ASN A 1 81 ? -9.833 -11.729 -7.910 1.00 94.06 81 ASN A O 1
ATOM 641 N N . GLU A 1 82 ? -11.295 -12.224 -6.280 1.00 94.12 82 GLU A N 1
ATOM 642 C CA . GLU A 1 82 ? -11.265 -10.901 -5.642 1.00 94.12 82 GLU A CA 1
ATOM 643 C C . GLU A 1 82 ? -9.836 -10.514 -5.222 1.00 94.12 82 GLU A C 1
ATOM 645 O O . GLU A 1 82 ? -9.322 -9.491 -5.660 1.00 94.12 82 GLU A O 1
ATOM 650 N N . ALA A 1 83 ? -9.134 -11.389 -4.493 1.00 94.62 83 ALA A N 1
ATOM 651 C CA . ALA A 1 83 ? -7.756 -11.138 -4.068 1.00 94.62 83 ALA A CA 1
ATOM 652 C C . ALA A 1 83 ? -6.773 -11.073 -5.250 1.00 94.62 83 ALA A C 1
ATOM 654 O O . ALA A 1 83 ? -5.790 -10.333 -5.219 1.00 94.62 83 ALA A O 1
ATOM 655 N N . LYS A 1 84 ? -7.021 -11.826 -6.326 1.00 97.31 84 LYS A N 1
ATOM 656 C CA . LYS A 1 84 ? -6.222 -11.700 -7.553 1.00 97.31 84 LYS A CA 1
ATOM 657 C C . LYS A 1 84 ? -6.439 -10.351 -8.235 1.00 97.31 84 LYS A C 1
ATOM 659 O O . LYS A 1 84 ? -5.461 -9.745 -8.672 1.00 97.31 84 LYS A O 1
ATOM 664 N N . CYS A 1 85 ? -7.681 -9.875 -8.298 1.00 97.88 85 CYS A N 1
ATOM 665 C CA . CYS A 1 85 ? -8.015 -8.552 -8.817 1.00 97.88 85 CYS A CA 1
ATOM 666 C C . CYS A 1 85 ? -7.387 -7.446 -7.964 1.00 97.88 85 CYS A C 1
ATOM 668 O O . CYS A 1 85 ? -6.704 -6.590 -8.518 1.00 97.88 85 CYS A O 1
ATOM 670 N N . ASP A 1 86 ? -7.529 -7.511 -6.639 1.00 97.81 86 ASP A N 1
ATOM 671 C CA . ASP A 1 86 ? -6.925 -6.544 -5.715 1.00 97.81 86 ASP A CA 1
ATOM 672 C C . ASP A 1 86 ? -5.406 -6.490 -5.856 1.00 97.81 86 ASP A C 1
ATOM 674 O O . ASP A 1 86 ? -4.822 -5.410 -5.855 1.00 97.81 86 ASP A O 1
ATOM 678 N N . THR A 1 87 ? -4.757 -7.646 -6.028 1.00 98.25 87 THR A N 1
ATOM 679 C CA . THR A 1 87 ? -3.306 -7.691 -6.247 1.00 98.25 87 THR A CA 1
ATOM 680 C C . THR A 1 87 ? -2.929 -6.971 -7.538 1.00 98.25 87 THR A C 1
ATOM 682 O O . THR A 1 87 ? -2.004 -6.169 -7.530 1.00 98.25 87 THR A O 1
ATOM 685 N N . LEU A 1 88 ? -3.651 -7.210 -8.638 1.00 98.56 88 LEU A N 1
ATOM 686 C CA . LEU A 1 88 ? -3.364 -6.540 -9.908 1.00 98.56 88 LEU A CA 1
ATOM 687 C C . LEU A 1 88 ? -3.565 -5.022 -9.814 1.00 98.56 88 LEU A C 1
ATOM 689 O O . LEU A 1 88 ? -2.764 -4.270 -10.365 1.00 98.56 88 LEU A O 1
ATOM 693 N N . ILE A 1 89 ? -4.615 -4.580 -9.116 1.00 98.62 89 ILE A N 1
ATOM 694 C CA . ILE A 1 89 ? -4.867 -3.154 -8.898 1.00 98.62 89 ILE A CA 1
ATOM 695 C C . ILE A 1 89 ? -3.735 -2.545 -8.067 1.00 98.62 89 ILE A C 1
ATOM 697 O O . ILE A 1 89 ? -3.198 -1.509 -8.447 1.00 98.62 89 ILE A O 1
ATOM 701 N N . LEU A 1 90 ? -3.315 -3.213 -6.990 1.00 98.06 90 LEU A N 1
ATOM 702 C CA . LEU A 1 90 ? -2.235 -2.735 -6.130 1.00 98.06 90 LEU A CA 1
ATOM 703 C C . LEU A 1 90 ? -0.888 -2.643 -6.869 1.00 98.06 90 LEU A C 1
ATOM 705 O O . LEU A 1 90 ? -0.190 -1.646 -6.712 1.00 98.06 90 LEU A O 1
ATOM 709 N N . LEU A 1 91 ? -0.558 -3.616 -7.729 1.00 98.56 91 LEU A N 1
ATOM 710 C CA . LEU A 1 91 ? 0.627 -3.547 -8.599 1.00 98.56 91 LEU A CA 1
ATOM 711 C C . LEU A 1 91 ? 0.591 -2.318 -9.521 1.00 9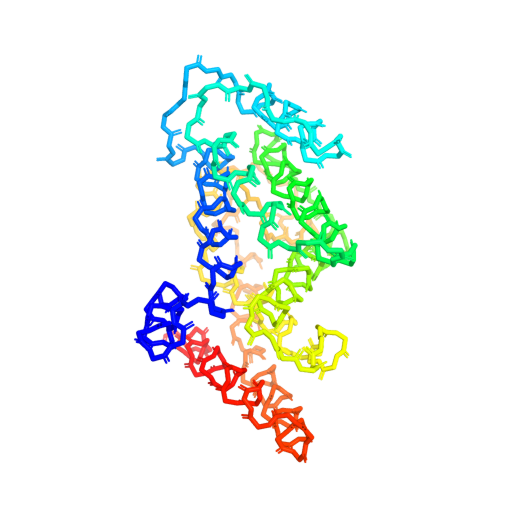8.56 91 LEU A C 1
ATOM 713 O O . LEU A 1 91 ? 1.614 -1.660 -9.712 1.00 98.56 91 LEU A O 1
ATOM 717 N N . GLY A 1 92 ? -0.585 -1.998 -10.070 1.00 98.62 92 GLY A N 1
ATOM 718 C CA . GLY A 1 92 ? -0.784 -0.808 -10.898 1.00 98.62 92 GLY A CA 1
ATOM 719 C C . GLY A 1 92 ? -0.668 0.498 -10.109 1.00 98.62 92 GLY A C 1
ATOM 720 O O . GLY A 1 92 ? -0.094 1.458 -10.609 1.00 98.62 92 GLY A O 1
ATOM 721 N N . LEU A 1 93 ? -1.158 0.537 -8.868 1.00 98.44 93 LEU A N 1
ATOM 722 C CA . LEU A 1 93 ? -1.036 1.710 -7.995 1.00 98.44 93 LEU A CA 1
ATOM 723 C C . LEU A 1 93 ? 0.423 1.974 -7.593 1.00 98.44 93 LEU A C 1
ATOM 725 O O . LEU A 1 93 ? 0.880 3.106 -7.691 1.00 98.44 93 LEU A O 1
ATOM 729 N N . MET A 1 94 ? 1.176 0.930 -7.237 1.00 97.81 94 MET A N 1
ATOM 730 C CA . MET A 1 94 ? 2.616 1.030 -6.951 1.00 97.81 94 MET A CA 1
ATOM 731 C C . MET A 1 94 ? 3.421 1.474 -8.187 1.00 97.81 94 MET A C 1
ATOM 733 O O . MET A 1 94 ? 4.356 2.267 -8.085 1.00 97.81 94 MET A O 1
ATOM 737 N N . HIS A 1 95 ? 3.047 0.998 -9.380 1.00 98.19 95 HIS A N 1
ATOM 738 C CA . HIS A 1 95 ? 3.649 1.458 -10.636 1.00 98.19 95 HIS A CA 1
ATOM 739 C C . HIS A 1 95 ? 3.319 2.929 -10.933 1.00 98.19 95 HIS A C 1
ATOM 741 O O . HIS A 1 95 ? 4.191 3.696 -11.341 1.00 98.19 95 HIS A O 1
ATOM 747 N N . GLU A 1 96 ? 2.088 3.359 -10.663 1.00 97.94 96 GLU A N 1
ATOM 748 C CA . GLU A 1 96 ? 1.692 4.763 -10.772 1.00 97.94 96 GLU A CA 1
ATOM 749 C C . GLU A 1 96 ? 2.481 5.657 -9.801 1.00 97.94 96 GLU A C 1
ATOM 751 O O . GLU A 1 96 ? 2.883 6.756 -10.181 1.00 97.94 96 GLU A O 1
ATOM 756 N N . ASP A 1 97 ? 2.782 5.195 -8.585 1.00 97.19 97 ASP A N 1
ATOM 757 C CA . ASP A 1 97 ? 3.656 5.926 -7.660 1.00 97.19 97 ASP A CA 1
ATOM 758 C C . ASP A 1 97 ? 5.089 6.062 -8.190 1.00 97.19 97 ASP A C 1
ATOM 760 O O . ASP A 1 97 ? 5.675 7.147 -8.104 1.00 97.19 97 ASP A O 1
ATOM 764 N N . TYR A 1 98 ? 5.627 5.028 -8.845 1.00 96.62 98 TYR A N 1
ATOM 765 C CA . TYR A 1 98 ? 6.892 5.141 -9.577 1.00 96.62 98 TYR A CA 1
ATOM 766 C C . TYR A 1 98 ? 6.832 6.226 -10.668 1.00 96.62 98 TYR A C 1
ATOM 768 O O . TYR A 1 98 ? 7.732 7.073 -10.748 1.00 96.62 98 TYR A O 1
ATOM 776 N N . ALA A 1 99 ? 5.769 6.260 -11.474 1.00 96.75 99 ALA A N 1
ATOM 777 C CA . ALA A 1 99 ? 5.585 7.283 -12.506 1.00 96.75 99 ALA A CA 1
ATOM 778 C C . ALA A 1 99 ? 5.461 8.693 -11.898 1.00 96.75 99 ALA A C 1
ATOM 780 O O . ALA A 1 99 ? 6.165 9.622 -12.295 1.00 96.75 99 ALA A O 1
ATOM 781 N N . ARG A 1 100 ? 4.639 8.857 -10.854 1.00 96.75 100 ARG A N 1
ATOM 782 C CA . ARG A 1 100 ? 4.493 10.126 -10.122 1.00 96.75 100 ARG A CA 1
ATOM 783 C C . ARG A 1 100 ? 5.821 10.613 -9.553 1.00 96.75 100 ARG A C 1
ATOM 785 O O . ARG A 1 100 ? 6.109 11.807 -9.630 1.00 96.75 100 ARG A O 1
ATOM 792 N N . ARG A 1 101 ? 6.622 9.710 -8.989 1.00 95.88 101 ARG A N 1
ATOM 793 C CA . ARG A 1 101 ? 7.934 10.007 -8.408 1.00 95.88 101 ARG A CA 1
ATOM 794 C C . ARG A 1 101 ? 8.941 10.453 -9.465 1.00 95.88 101 ARG A C 1
ATOM 796 O O . ARG A 1 101 ? 9.612 11.469 -9.286 1.00 95.88 101 ARG A O 1
ATOM 803 N N . THR A 1 102 ? 9.040 9.711 -10.566 1.00 95.00 102 THR A N 1
ATOM 804 C CA . THR A 1 102 ? 9.980 10.005 -11.662 1.00 95.00 102 THR A CA 1
ATOM 805 C C . THR A 1 102 ? 9.641 11.315 -12.368 1.00 95.00 102 THR A C 1
ATOM 807 O O . THR A 1 102 ? 10.531 12.122 -12.632 1.00 95.00 102 THR A O 1
ATOM 810 N N . GLU A 1 103 ? 8.356 11.579 -12.586 1.00 95.50 103 GLU A N 1
ATOM 811 C CA . GLU A 1 103 ? 7.866 12.832 -13.165 1.00 95.50 103 GLU A CA 1
ATOM 812 C C . GLU A 1 103 ? 7.802 13.988 -12.160 1.00 95.50 103 GLU A C 1
ATOM 814 O O . GLU A 1 103 ? 7.511 15.122 -12.547 1.00 95.50 103 GLU A O 1
ATOM 819 N N . ARG A 1 104 ? 8.049 13.724 -10.868 1.00 95.44 104 ARG A N 1
ATOM 820 C CA . ARG A 1 104 ? 7.910 14.702 -9.776 1.00 95.44 104 ARG A CA 1
ATOM 821 C C . ARG A 1 104 ? 6.526 15.364 -9.779 1.00 95.44 104 ARG A C 1
ATOM 823 O O . ARG A 1 104 ? 6.379 16.575 -9.595 1.00 95.44 104 ARG A O 1
ATOM 830 N N . ARG A 1 105 ? 5.498 14.555 -10.039 1.00 95.44 105 ARG A N 1
ATOM 831 C CA . ARG A 1 105 ? 4.150 14.996 -10.399 1.00 95.44 105 ARG A CA 1
ATOM 832 C C . ARG A 1 105 ? 3.386 15.531 -9.188 1.00 95.44 105 ARG A C 1
ATOM 834 O O . ARG A 1 105 ? 3.109 14.799 -8.239 1.00 95.44 105 ARG A O 1
ATOM 841 N N . LEU A 1 106 ? 2.944 16.787 -9.270 1.00 95.31 106 LEU A N 1
ATOM 842 C CA . LEU A 1 106 ? 1.984 17.366 -8.327 1.00 95.31 106 LEU A CA 1
ATOM 843 C C . LEU A 1 106 ? 0.548 17.116 -8.770 1.00 95.31 106 LEU A C 1
ATOM 845 O O . LEU A 1 106 ? 0.138 17.545 -9.852 1.00 95.31 106 LEU A O 1
ATOM 849 N N . SER A 1 107 ? -0.239 16.501 -7.894 1.00 96.06 107 SER A N 1
ATOM 850 C CA . SER A 1 107 ? -1.635 16.148 -8.157 1.00 96.06 107 SER A CA 1
ATOM 851 C C . SER A 1 107 ? -2.594 16.979 -7.309 1.00 96.06 107 SER A C 1
ATOM 853 O O . SER A 1 107 ? -2.234 17.466 -6.239 1.00 96.06 107 SER A O 1
ATOM 855 N N . SER A 1 108 ? -3.821 17.159 -7.795 1.00 97.06 108 SER A N 1
ATOM 856 C CA . SER A 1 108 ? -4.896 17.771 -7.004 1.00 97.06 108 SER A CA 1
ATOM 857 C C . SER A 1 108 ? -5.237 16.914 -5.789 1.00 97.06 108 SER A C 1
ATOM 859 O O . SER A 1 108 ? -5.110 15.686 -5.861 1.00 97.06 108 SER A O 1
ATOM 861 N N . ARG A 1 109 ? -5.793 17.532 -4.745 1.00 96.94 109 ARG A N 1
ATOM 862 C CA . ARG A 1 109 ? -6.296 16.845 -3.543 1.00 96.94 109 ARG A CA 1
ATOM 863 C C . ARG A 1 109 ? -7.112 15.588 -3.860 1.00 96.94 109 ARG A C 1
ATOM 865 O O . ARG A 1 109 ? -6.768 14.514 -3.386 1.00 96.94 109 ARG A O 1
ATOM 872 N N . ALA A 1 110 ? -8.129 15.705 -4.714 1.00 97.62 110 ALA A N 1
ATOM 873 C CA . ALA A 1 110 ? -9.042 14.600 -5.018 1.00 97.62 110 ALA A CA 1
ATOM 874 C C . ALA A 1 110 ? -8.337 13.380 -5.640 1.00 97.62 110 ALA A C 1
ATOM 876 O O . ALA A 1 110 ? -8.694 12.239 -5.362 1.00 97.62 110 ALA A O 1
ATOM 877 N N . VAL A 1 111 ? -7.317 13.618 -6.472 1.00 98.06 111 VAL A N 1
ATOM 878 C CA . VAL A 1 111 ? -6.521 12.548 -7.093 1.00 98.06 111 VAL A CA 1
ATOM 879 C C . VAL A 1 111 ? -5.652 11.854 -6.048 1.00 98.06 111 VAL A C 1
ATOM 881 O O . VAL A 1 111 ? -5.606 10.629 -6.034 1.00 98.06 111 VAL A O 1
ATOM 884 N N . LEU A 1 112 ? -5.006 12.618 -5.161 1.00 97.62 112 LEU A N 1
ATOM 885 C CA . LEU A 1 112 ? -4.178 12.061 -4.087 1.00 97.62 112 LEU A CA 1
ATOM 886 C C . LEU A 1 112 ? -5.008 11.262 -3.085 1.00 97.62 112 LEU A C 1
ATOM 888 O O . LEU A 1 112 ? -4.653 10.132 -2.772 1.00 97.62 112 LEU A O 1
ATOM 892 N N . GLU A 1 113 ? -6.119 11.831 -2.616 1.00 97.06 113 GLU A N 1
ATOM 893 C CA . GLU A 1 113 ? -7.020 11.177 -1.664 1.00 97.06 113 GLU A CA 1
ATOM 894 C C . GLU A 1 113 ? -7.561 9.872 -2.251 1.00 97.06 113 GLU A C 1
ATOM 896 O O . GLU A 1 113 ? -7.478 8.831 -1.604 1.00 97.06 113 GLU A O 1
ATOM 901 N N . LYS A 1 114 ? -8.015 9.884 -3.513 1.00 98.06 114 LYS A N 1
ATOM 902 C CA . LYS A 1 114 ? -8.456 8.662 -4.194 1.00 98.06 114 LYS A CA 1
ATOM 903 C C . LYS A 1 114 ? -7.329 7.637 -4.322 1.00 98.06 114 LYS A C 1
ATOM 905 O O . LYS A 1 114 ? -7.545 6.472 -4.013 1.00 98.06 114 LYS A O 1
ATOM 910 N N . HIS A 1 115 ? -6.151 8.056 -4.780 1.00 98.31 115 HIS A N 1
ATOM 911 C CA . HIS A 1 115 ? -5.021 7.154 -4.989 1.00 98.31 115 HIS A CA 1
ATOM 912 C C . HIS A 1 115 ? -4.586 6.483 -3.677 1.00 98.31 115 HIS A C 1
ATOM 914 O O . HIS A 1 115 ? -4.523 5.260 -3.609 1.00 98.31 115 HIS A O 1
ATOM 920 N N . LEU A 1 116 ? -4.372 7.266 -2.613 1.00 96.69 116 LEU A N 1
ATOM 921 C CA . LEU A 1 116 ? -3.995 6.745 -1.296 1.00 96.69 116 LEU A CA 1
ATOM 922 C C . LEU A 1 116 ? -5.073 5.812 -0.737 1.00 96.69 116 LEU A C 1
ATOM 924 O O . LEU A 1 116 ? -4.765 4.717 -0.264 1.00 96.69 116 LEU A O 1
ATOM 928 N N . ARG A 1 117 ? -6.343 6.215 -0.833 1.00 97.88 117 ARG A N 1
ATOM 929 C CA . ARG A 1 117 ? -7.468 5.398 -0.383 1.00 97.88 117 ARG A CA 1
ATOM 930 C C . ARG A 1 117 ? -7.530 4.063 -1.117 1.00 97.88 117 ARG A C 1
ATOM 932 O O . ARG A 1 117 ? -7.674 3.036 -0.462 1.00 97.88 117 ARG A O 1
ATOM 939 N N . ASP A 1 118 ? -7.407 4.056 -2.442 1.00 98.38 118 ASP A N 1
ATOM 940 C CA . ASP A 1 118 ? -7.437 2.825 -3.238 1.00 98.38 118 ASP A CA 1
ATOM 941 C C . ASP A 1 118 ? -6.257 1.908 -2.871 1.00 98.38 118 ASP A C 1
ATOM 943 O O . ASP A 1 118 ? -6.456 0.713 -2.638 1.00 98.38 118 ASP A O 1
ATOM 947 N N . THR A 1 119 ? -5.048 2.462 -2.713 1.00 97.31 119 THR A N 1
ATOM 948 C CA . THR A 1 119 ? -3.852 1.704 -2.302 1.00 97.31 119 THR A CA 1
ATOM 949 C C . THR A 1 119 ? -4.087 0.984 -0.979 1.00 97.31 119 THR A C 1
ATOM 951 O O . THR A 1 119 ? -3.893 -0.232 -0.880 1.00 97.31 119 THR A O 1
ATOM 954 N N . PHE A 1 120 ? -4.566 1.698 0.042 1.00 96.94 120 PHE A N 1
ATOM 955 C CA . PHE A 1 120 ? -4.809 1.087 1.347 1.00 96.94 120 PHE A CA 1
ATOM 956 C C . PHE A 1 120 ? -6.053 0.205 1.381 1.00 96.94 120 PHE A C 1
ATOM 958 O O . PHE A 1 120 ? -6.039 -0.798 2.094 1.00 96.94 120 PHE A O 1
ATOM 965 N N . PHE A 1 121 ? -7.081 0.494 0.582 1.00 98.31 121 PHE A N 1
ATOM 966 C CA . PHE A 1 121 ? -8.249 -0.371 0.444 1.00 98.31 121 PHE A CA 1
ATOM 967 C C . PHE A 1 121 ? -7.828 -1.760 -0.045 1.00 98.31 121 PHE A C 1
ATOM 969 O O . PHE A 1 121 ? -8.069 -2.753 0.645 1.00 98.31 121 PHE A O 1
ATOM 976 N N . HIS A 1 122 ? -7.127 -1.838 -1.180 1.00 97.81 122 HIS A N 1
ATOM 977 C CA . HIS A 1 122 ? -6.697 -3.120 -1.743 1.00 97.81 122 HIS A CA 1
ATOM 978 C C . HIS A 1 122 ? -5.665 -3.818 -0.849 1.00 97.81 122 HIS A C 1
ATOM 980 O O . HIS A 1 122 ? -5.742 -5.028 -0.644 1.00 97.81 122 HIS A O 1
ATOM 986 N N . SER A 1 123 ? -4.749 -3.068 -0.229 1.00 94.94 123 SER A N 1
ATOM 987 C CA . SER A 1 123 ? -3.744 -3.634 0.679 1.00 94.94 123 SER A CA 1
ATOM 988 C C . SER A 1 123 ? -4.369 -4.233 1.954 1.00 94.94 123 SER A C 1
ATOM 990 O O . SER A 1 123 ? -4.037 -5.356 2.352 1.00 94.94 123 SER A O 1
ATOM 992 N N . VAL A 1 124 ? -5.349 -3.551 2.565 1.00 95.06 124 VAL A N 1
ATOM 993 C CA . VAL A 1 124 ? -6.125 -4.084 3.701 1.00 95.06 124 VAL A CA 1
ATOM 994 C C . VAL A 1 124 ? -6.963 -5.286 3.273 1.00 95.06 124 VAL A C 1
ATOM 996 O O . VAL A 1 124 ? -6.987 -6.290 3.991 1.00 95.06 124 VAL A O 1
ATOM 999 N N . ASN A 1 125 ? -7.605 -5.230 2.101 1.00 95.38 125 ASN A N 1
ATOM 1000 C CA . ASN A 1 125 ? -8.437 -6.330 1.620 1.00 95.38 125 ASN A CA 1
ATOM 1001 C C . ASN A 1 125 ? -7.612 -7.605 1.403 1.00 95.38 125 ASN A C 1
ATOM 1003 O O . ASN A 1 125 ? -7.979 -8.675 1.894 1.00 95.38 125 ASN A O 1
ATOM 1007 N N . LEU A 1 126 ? -6.436 -7.479 0.778 1.00 94.00 126 LEU A N 1
ATOM 1008 C CA . LEU A 1 126 ? -5.483 -8.576 0.596 1.00 94.00 126 LEU A CA 1
ATOM 1009 C C . LEU A 1 126 ? -4.979 -9.139 1.918 1.00 94.00 126 LEU A C 1
ATOM 1011 O O . LEU A 1 126 ? -4.888 -10.359 2.076 1.00 94.00 126 LEU A O 1
ATOM 1015 N N . LEU A 1 127 ? -4.670 -8.276 2.886 1.00 91.69 127 LEU A N 1
ATOM 1016 C CA . LEU A 1 127 ? -4.250 -8.716 4.209 1.00 91.69 127 LEU A CA 1
ATOM 1017 C C . LEU A 1 127 ? -5.354 -9.525 4.896 1.00 91.69 127 LEU A C 1
ATOM 1019 O O . LEU A 1 127 ? -5.084 -10.601 5.436 1.00 91.69 127 LEU A O 1
ATOM 1023 N N . PHE A 1 128 ? -6.593 -9.034 4.875 1.00 92.81 128 PHE A N 1
ATOM 1024 C CA . PHE A 1 128 ? -7.723 -9.711 5.509 1.00 92.81 128 PHE A CA 1
ATOM 1025 C C . PHE A 1 128 ? -8.048 -11.028 4.809 1.00 92.81 128 PHE A C 1
ATOM 1027 O O . PHE A 1 128 ? -8.253 -12.047 5.479 1.00 92.81 128 PHE A O 1
ATOM 1034 N N . HIS A 1 129 ? -7.981 -11.044 3.479 1.00 91.44 129 HIS A N 1
ATOM 1035 C CA . HIS A 1 129 ? -8.108 -12.253 2.683 1.00 91.44 129 HIS A CA 1
ATOM 1036 C C . HIS A 1 129 ? -7.011 -13.273 3.024 1.00 91.44 129 HIS A C 1
ATOM 1038 O O . HIS A 1 129 ? -7.302 -14.426 3.342 1.00 91.44 129 HIS A O 1
ATOM 1044 N N . GLY A 1 130 ? -5.746 -12.848 3.040 1.00 87.44 130 GLY A N 1
ATOM 1045 C CA . GLY A 1 130 ? -4.597 -13.693 3.369 1.00 87.44 130 GLY A CA 1
ATOM 1046 C C . GLY A 1 130 ? -4.621 -14.232 4.803 1.00 87.44 130 GLY A C 1
ATOM 1047 O O . GLY A 1 130 ? -4.072 -15.300 5.074 1.00 87.44 130 GLY A O 1
ATOM 1048 N N . CYS A 1 131 ? -5.286 -13.522 5.717 1.00 86.06 131 CYS A N 1
ATOM 1049 C CA . CYS A 1 131 ? -5.533 -13.967 7.088 1.00 86.06 131 CYS A CA 1
ATOM 1050 C C . CYS A 1 131 ? -6.763 -14.889 7.225 1.00 86.06 131 CYS A C 1
ATOM 1052 O O . CYS A 1 131 ? -7.001 -15.421 8.313 1.00 86.06 131 CYS A O 1
ATOM 1054 N N . GLY A 1 132 ? -7.542 -15.092 6.156 1.00 88.19 132 GLY A N 1
ATOM 1055 C CA . GLY A 1 132 ? -8.772 -15.886 6.174 1.00 88.19 132 GLY A CA 1
ATOM 1056 C C . GLY A 1 132 ? -9.897 -15.249 6.996 1.00 88.19 132 GLY A C 1
ATOM 1057 O O . GLY A 1 132 ? -10.685 -15.969 7.610 1.00 88.19 132 GLY A O 1
ATOM 1058 N N . LEU A 1 133 ? -9.934 -13.916 7.064 1.00 90.69 133 LEU A N 1
ATOM 1059 C CA . LEU A 1 133 ? -10.951 -13.161 7.799 1.00 90.69 133 LEU A CA 1
ATOM 1060 C C . LEU A 1 133 ? -12.247 -13.064 6.988 1.00 90.69 133 LEU A C 1
ATOM 1062 O O . LEU A 1 133 ? -12.241 -13.251 5.767 1.00 90.69 133 LEU A O 1
ATOM 1066 N N . LYS A 1 134 ? -13.364 -12.778 7.660 1.00 93.00 134 LYS A N 1
ATOM 1067 C CA . LYS A 1 134 ? -14.657 -12.514 7.012 1.00 93.00 134 LYS A CA 1
ATOM 1068 C C . LYS A 1 134 ? -14.785 -11.048 6.631 1.00 93.00 134 LYS A C 1
ATOM 1070 O O . LYS A 1 134 ? -15.283 -10.756 5.552 1.00 93.00 134 LYS A O 1
ATOM 1075 N N . THR A 1 135 ? -14.319 -10.155 7.500 1.00 96.06 135 THR A N 1
ATOM 1076 C CA . THR A 1 135 ? -14.288 -8.719 7.216 1.00 96.06 135 THR A CA 1
ATOM 1077 C C . THR A 1 135 ? -13.425 -8.442 5.987 1.00 96.06 135 THR A C 1
ATOM 1079 O O . THR A 1 135 ? -12.390 -9.083 5.777 1.00 96.06 135 THR A O 1
ATOM 1082 N N . ARG A 1 136 ? -13.860 -7.488 5.171 1.00 95.88 136 ARG A N 1
ATOM 1083 C CA . ARG A 1 136 ? -13.155 -6.945 4.007 1.00 95.88 136 ARG A CA 1
ATOM 1084 C C . ARG A 1 136 ? -12.937 -5.445 4.220 1.00 95.88 136 ARG A C 1
ATOM 1086 O O . ARG A 1 136 ? -13.379 -4.903 5.235 1.00 95.88 136 ARG A O 1
ATOM 1093 N N . ALA A 1 137 ? -12.179 -4.799 3.339 1.00 96.06 137 ALA A N 1
ATOM 1094 C CA . ALA A 1 137 ? -11.793 -3.395 3.519 1.00 96.06 137 ALA A CA 1
ATOM 1095 C C . ALA A 1 137 ? -12.998 -2.432 3.563 1.00 96.06 137 ALA A C 1
ATOM 1097 O O . ALA A 1 137 ? -12.962 -1.428 4.268 1.00 96.06 137 ALA A O 1
ATOM 1098 N N . ASP A 1 138 ? -14.091 -2.775 2.881 1.00 96.38 138 ASP A N 1
ATOM 1099 C CA . ASP A 1 138 ? -15.382 -2.074 2.927 1.00 96.38 138 ASP A CA 1
ATOM 1100 C C . ASP A 1 138 ? -16.044 -2.076 4.317 1.00 96.38 138 ASP A C 1
ATOM 1102 O O . ASP A 1 138 ? -16.806 -1.169 4.638 1.00 96.38 138 ASP A O 1
ATOM 1106 N N . GLY A 1 139 ? -15.735 -3.071 5.150 1.00 95.94 139 GLY A N 1
ATOM 1107 C CA . GLY A 1 139 ? -16.194 -3.179 6.532 1.00 95.94 139 GLY A CA 1
ATOM 1108 C C . GLY A 1 139 ? -15.313 -2.451 7.548 1.00 95.94 139 GLY A C 1
ATOM 1109 O O . GLY A 1 139 ? -15.619 -2.507 8.739 1.00 95.94 139 GLY A O 1
ATOM 1110 N N . VAL A 1 140 ? -14.215 -1.824 7.110 1.00 97.06 140 VAL A N 1
ATOM 1111 C CA . VAL A 1 140 ? -13.298 -1.028 7.948 1.00 97.06 140 VAL A CA 1
ATOM 1112 C C . VAL A 1 140 ? -12.817 0.259 7.247 1.00 97.06 140 VAL A C 1
ATOM 1114 O O . VAL A 1 140 ? -11.604 0.490 7.153 1.00 97.06 140 VAL A O 1
ATOM 1117 N N . PRO A 1 141 ? -13.716 1.095 6.694 1.00 97.81 141 PRO A N 1
ATOM 1118 C CA . PRO A 1 141 ? -13.303 2.256 5.917 1.00 97.81 141 PRO A CA 1
ATOM 1119 C C . PRO A 1 141 ? -12.475 3.259 6.735 1.00 97.81 141 PRO A C 1
ATOM 1121 O O . PRO A 1 141 ? -11.480 3.753 6.210 1.00 97.81 141 PRO A O 1
ATOM 1124 N N . ALA A 1 142 ? -12.766 3.494 8.018 1.00 97.62 142 ALA A N 1
ATOM 1125 C CA . ALA A 1 142 ? -11.948 4.384 8.848 1.00 97.62 142 ALA A CA 1
ATOM 1126 C C . ALA A 1 142 ? -10.511 3.869 9.022 1.00 97.62 142 ALA A C 1
ATOM 1128 O O . ALA A 1 142 ? -9.572 4.664 9.062 1.00 97.62 142 ALA A O 1
ATOM 1129 N N . LEU A 1 143 ? -10.299 2.545 9.072 1.00 96.88 143 LEU A N 1
ATOM 1130 C CA . LEU A 1 143 ? -8.943 1.984 9.082 1.00 96.88 143 LEU A CA 1
ATOM 1131 C C . LEU A 1 143 ? -8.194 2.292 7.780 1.00 96.88 143 LEU A C 1
ATOM 1133 O O . LEU A 1 143 ? -7.003 2.601 7.828 1.00 96.88 143 LEU A O 1
ATOM 1137 N N . VAL A 1 144 ? -8.873 2.187 6.634 1.00 98.00 144 VAL A N 1
ATOM 1138 C CA . VAL A 1 144 ? -8.295 2.510 5.322 1.00 98.00 144 VAL A CA 1
ATOM 1139 C C . VAL A 1 144 ? -7.884 3.982 5.278 1.00 98.00 144 VAL A C 1
ATOM 1141 O O . VAL A 1 144 ? -6.735 4.277 4.951 1.00 98.00 144 VAL A O 1
ATOM 1144 N N . GLU A 1 145 ? -8.774 4.887 5.690 1.00 97.94 145 GLU A N 1
ATOM 1145 C CA . GLU A 1 145 ? -8.493 6.327 5.738 1.00 97.94 145 GLU A CA 1
ATOM 1146 C C . GLU A 1 145 ? -7.351 6.659 6.710 1.00 97.94 145 GLU A C 1
ATOM 1148 O O . GLU A 1 145 ? -6.449 7.431 6.385 1.00 97.94 145 GLU A O 1
ATOM 1153 N N . ALA A 1 146 ? -7.323 6.034 7.889 1.00 97.50 146 ALA A N 1
ATOM 1154 C CA . ALA A 1 146 ? -6.258 6.255 8.861 1.00 97.50 146 ALA A CA 1
ATOM 1155 C C . ALA A 1 146 ? -4.894 5.754 8.360 1.00 97.50 146 ALA A C 1
ATOM 1157 O O . ALA A 1 146 ? -3.876 6.394 8.621 1.00 97.50 146 ALA A O 1
ATOM 1158 N N . LEU A 1 147 ? -4.843 4.637 7.627 1.00 96.75 147 LEU A N 1
ATOM 1159 C CA . LEU A 1 147 ? -3.600 4.154 7.019 1.00 96.75 147 LEU A CA 1
ATOM 1160 C C . LEU A 1 147 ? -3.117 5.082 5.897 1.00 96.75 147 LEU A C 1
ATOM 1162 O O . LEU A 1 147 ? -1.927 5.400 5.866 1.00 96.75 147 LEU A O 1
ATOM 1166 N N . ALA A 1 148 ? -4.037 5.557 5.050 1.00 96.69 148 ALA A N 1
ATOM 1167 C CA . ALA A 1 148 ? -3.768 6.551 4.011 1.00 96.69 148 ALA A CA 1
ATOM 1168 C C . ALA A 1 148 ? -3.220 7.857 4.593 1.00 96.69 148 ALA A C 1
ATOM 1170 O O . ALA A 1 148 ? -2.201 8.368 4.138 1.00 96.69 148 ALA A O 1
ATOM 1171 N N . TRP A 1 149 ? -3.838 8.367 5.656 1.00 97.31 149 TRP A N 1
ATOM 1172 C CA . TRP A 1 149 ? -3.319 9.510 6.403 1.00 97.31 149 TRP A CA 1
ATOM 1173 C C . TRP A 1 149 ? -1.932 9.226 6.991 1.00 97.31 149 TRP A C 1
ATOM 1175 O O . TRP A 1 149 ? -1.009 10.036 6.863 1.00 97.31 149 TRP A O 1
ATOM 1185 N N . CYS A 1 150 ? -1.770 8.065 7.635 1.00 96.75 150 CYS A N 1
ATOM 1186 C CA . CYS A 1 150 ? -0.548 7.725 8.346 1.00 96.75 150 CYS A CA 1
ATOM 1187 C C . CYS A 1 150 ? 0.657 7.643 7.408 1.00 96.75 150 CYS A C 1
ATOM 1189 O O . CYS A 1 150 ? 1.738 8.057 7.823 1.00 96.75 150 CYS A O 1
ATOM 1191 N N . SER A 1 151 ? 0.510 7.104 6.193 1.00 94.56 151 SER A N 1
ATOM 1192 C CA . SER A 1 151 ? 1.628 7.030 5.243 1.00 94.56 151 SER A CA 1
ATOM 1193 C C . SER A 1 151 ? 2.140 8.421 4.891 1.00 94.56 151 SER A C 1
ATOM 1195 O O . SER A 1 151 ? 3.337 8.671 4.996 1.00 94.56 151 SER A O 1
ATOM 1197 N N . VAL A 1 152 ? 1.228 9.357 4.618 1.00 95.44 152 VAL A N 1
ATOM 1198 C CA . VAL A 1 152 ? 1.572 10.746 4.308 1.00 95.44 152 VAL A CA 1
ATOM 1199 C C . VAL A 1 152 ? 2.326 11.391 5.465 1.00 95.44 152 VAL A C 1
ATOM 1201 O O . VAL A 1 152 ? 3.447 11.852 5.283 1.00 95.44 152 VAL A O 1
ATOM 1204 N N . VAL A 1 153 ? 1.772 11.402 6.682 1.00 95.62 153 VAL A N 1
ATOM 1205 C CA . VAL A 1 153 ? 2.413 12.117 7.806 1.00 95.62 153 VAL A CA 1
ATOM 1206 C C . VAL A 1 153 ? 3.703 11.461 8.304 1.00 95.62 153 VAL A C 1
ATOM 1208 O O . VAL A 1 153 ? 4.531 12.136 8.933 1.00 95.62 153 VAL A O 1
ATOM 1211 N N . ARG A 1 154 ? 3.854 10.150 8.075 1.00 94.69 154 ARG A N 1
ATOM 1212 C CA . ARG A 1 154 ? 5.029 9.363 8.456 1.00 94.69 154 ARG A CA 1
ATOM 1213 C C . ARG A 1 154 ? 6.185 9.600 7.495 1.00 94.69 154 ARG A C 1
ATOM 1215 O O . ARG A 1 154 ? 7.286 9.854 7.973 1.00 94.69 154 ARG A O 1
ATOM 1222 N N . ASP A 1 155 ? 5.921 9.519 6.193 1.00 94.38 155 ASP A N 1
ATOM 1223 C CA . ASP A 1 155 ? 6.963 9.440 5.167 1.00 94.38 155 ASP A CA 1
ATOM 1224 C C . ASP A 1 155 ? 7.130 10.742 4.374 1.00 94.38 155 ASP A C 1
ATOM 1226 O O . ASP A 1 155 ? 8.030 10.822 3.547 1.00 94.38 155 ASP A O 1
ATOM 1230 N N . PHE A 1 156 ? 6.345 11.794 4.657 1.00 94.69 156 PHE A N 1
ATOM 1231 C CA . PHE A 1 156 ? 6.319 13.039 3.873 1.00 94.69 156 PHE A CA 1
ATOM 1232 C C . PHE A 1 156 ? 7.701 13.558 3.444 1.00 94.69 156 PHE A C 1
ATOM 1234 O O . PHE A 1 156 ? 7.924 13.871 2.276 1.00 94.69 156 PHE A O 1
ATOM 1241 N N . ALA A 1 157 ? 8.634 13.671 4.394 1.00 92.50 157 ALA A N 1
ATOM 1242 C CA . ALA A 1 157 ? 9.967 14.197 4.121 1.00 92.50 157 ALA A CA 1
ATOM 1243 C C . ALA A 1 157 ? 10.797 13.249 3.241 1.00 92.50 157 ALA A C 1
ATOM 1245 O O . ALA A 1 157 ? 11.555 13.705 2.385 1.00 92.50 157 ALA A O 1
ATOM 1246 N N . ASP A 1 158 ? 10.663 11.944 3.450 1.00 92.81 158 ASP A N 1
ATOM 1247 C CA . ASP A 1 158 ? 11.412 10.918 2.733 1.00 92.81 158 ASP A CA 1
ATOM 1248 C C . ASP A 1 158 ? 10.877 10.781 1.299 1.00 92.81 158 ASP A C 1
ATOM 1250 O O . ASP A 1 158 ? 11.663 10.827 0.347 1.00 92.81 158 ASP A O 1
ATOM 1254 N N . ASP A 1 159 ? 9.552 10.748 1.143 1.00 95.31 159 ASP A N 1
ATOM 1255 C CA . ASP A 1 159 ? 8.843 10.750 -0.139 1.00 95.31 159 ASP A CA 1
ATOM 1256 C C . ASP A 1 159 ? 9.216 11.978 -0.971 1.00 95.31 159 ASP A C 1
ATOM 1258 O O . ASP A 1 159 ? 9.630 11.861 -2.129 1.00 95.31 159 ASP A O 1
ATOM 1262 N N . ALA A 1 160 ? 9.166 13.170 -0.369 1.00 94.38 160 ALA A N 1
ATOM 1263 C CA . ALA A 1 160 ? 9.476 14.401 -1.080 1.00 94.38 160 ALA A CA 1
ATOM 1264 C C . ALA A 1 160 ? 10.943 14.466 -1.537 1.00 94.38 160 ALA A C 1
ATOM 1266 O O . ALA A 1 160 ? 11.222 14.943 -2.642 1.00 94.38 160 ALA A O 1
ATOM 1267 N N . ARG A 1 161 ? 11.888 13.933 -0.742 1.00 93.31 161 ARG A N 1
ATOM 1268 C CA . ARG A 1 161 ? 13.293 13.784 -1.169 1.00 93.31 161 ARG A CA 1
ATOM 1269 C C . ARG A 1 161 ? 13.421 12.840 -2.362 1.00 93.31 161 ARG A C 1
ATOM 1271 O O . ARG A 1 161 ? 14.196 13.123 -3.273 1.00 93.31 161 ARG A O 1
ATOM 1278 N N . LYS A 1 162 ? 12.645 11.755 -2.379 1.00 92.75 162 LYS A N 1
ATOM 1279 C CA . LYS A 1 162 ? 12.575 10.807 -3.500 1.00 92.75 162 LYS A CA 1
ATOM 1280 C C . LYS A 1 162 ? 11.809 11.362 -4.714 1.00 92.75 162 LYS A C 1
ATOM 1282 O O . LYS A 1 162 ? 11.900 10.778 -5.788 1.00 92.75 162 LYS A O 1
ATOM 1287 N N . GLY A 1 163 ? 11.113 12.495 -4.580 1.00 94.88 163 GLY A N 1
ATOM 1288 C CA . GLY A 1 163 ? 10.327 13.136 -5.641 1.00 94.88 163 GLY A CA 1
ATOM 1289 C C . GLY A 1 163 ? 8.854 12.729 -5.685 1.00 94.88 163 GLY A C 1
ATOM 1290 O O . GLY A 1 163 ? 8.149 13.129 -6.608 1.00 94.88 163 GLY A O 1
ATOM 1291 N N . LEU A 1 164 ? 8.379 11.968 -4.699 1.00 96.06 164 LEU A N 1
ATOM 1292 C CA . LEU A 1 164 ? 6.971 11.629 -4.538 1.00 96.06 164 LEU A CA 1
ATOM 1293 C C . LEU A 1 164 ? 6.291 12.696 -3.670 1.00 96.06 164 LEU A C 1
ATOM 1295 O O . LEU A 1 164 ? 6.557 12.824 -2.479 1.00 96.06 164 LEU A O 1
ATOM 1299 N N . PHE A 1 165 ? 5.407 13.496 -4.267 1.00 96.25 165 PHE A N 1
ATOM 1300 C CA . PHE A 1 165 ? 4.709 14.560 -3.544 1.00 96.25 165 PHE A CA 1
ATOM 1301 C C . PHE A 1 165 ? 3.312 14.113 -3.129 1.00 96.25 165 PHE A C 1
ATOM 1303 O O . PHE A 1 165 ? 2.362 14.167 -3.912 1.00 96.25 165 PHE A O 1
ATOM 1310 N N . ASN A 1 166 ? 3.193 13.720 -1.863 1.00 96.12 166 ASN A N 1
ATOM 1311 C CA . ASN A 1 166 ? 1.925 13.408 -1.204 1.00 96.12 166 ASN A CA 1
ATOM 1312 C C . ASN A 1 166 ? 1.318 14.644 -0.513 1.00 96.12 166 ASN A C 1
ATOM 1314 O O . ASN A 1 166 ? 0.761 14.557 0.574 1.00 96.12 166 ASN A O 1
ATOM 1318 N N . VAL A 1 167 ? 1.434 15.807 -1.160 1.00 96.88 167 VAL A N 1
ATOM 1319 C CA . VAL A 1 167 ? 0.798 17.071 -0.765 1.00 96.88 167 VAL A CA 1
ATOM 1320 C C . VAL A 1 167 ? -0.045 17.592 -1.930 1.00 96.88 167 VAL A C 1
ATOM 1322 O O . VAL A 1 167 ? 0.428 17.565 -3.072 1.00 96.88 167 VAL A O 1
ATOM 1325 N N . PRO A 1 168 ? -1.276 18.075 -1.687 1.00 97.19 168 PRO A N 1
ATOM 1326 C CA . PRO A 1 168 ? -2.111 18.602 -2.758 1.00 97.19 168 PRO A CA 1
ATOM 1327 C C . PRO A 1 168 ? -1.468 19.799 -3.466 1.00 97.19 168 PRO A C 1
ATOM 1329 O O . PRO A 1 168 ? -0.907 20.689 -2.820 1.00 97.19 168 PRO A O 1
ATOM 1332 N N . ARG A 1 169 ? -1.594 19.860 -4.797 1.00 95.94 169 ARG A N 1
ATOM 1333 C CA . ARG A 1 169 ? -1.119 20.986 -5.623 1.00 95.94 169 ARG A CA 1
ATOM 1334 C C . ARG A 1 169 ? -1.654 22.327 -5.119 1.00 95.94 169 ARG A C 1
ATOM 1336 O O . ARG A 1 169 ? -0.948 23.329 -5.155 1.00 95.94 169 ARG A O 1
ATOM 1343 N N . GLU A 1 170 ? -2.886 22.328 -4.627 1.00 96.06 170 GLU A N 1
ATOM 1344 C CA . GLU A 1 170 ? -3.574 23.489 -4.065 1.00 96.06 170 GLU A CA 1
ATOM 1345 C C . GLU A 1 170 ? -2.853 24.062 -2.834 1.00 96.06 170 GLU A C 1
ATOM 1347 O O . GLU A 1 170 ? -2.980 25.248 -2.549 1.00 96.06 170 GLU A O 1
ATOM 1352 N N . ILE A 1 171 ? -2.091 23.228 -2.121 1.00 96.88 171 ILE A N 1
ATOM 1353 C CA . ILE A 1 171 ? -1.298 23.604 -0.945 1.00 96.88 171 ILE A CA 1
ATOM 1354 C C . ILE A 1 171 ? 0.151 23.913 -1.332 1.00 96.88 171 ILE A C 1
ATOM 1356 O O . ILE A 1 171 ? 0.723 24.883 -0.839 1.00 96.88 171 ILE A O 1
ATOM 1360 N N . ALA A 1 172 ? 0.747 23.101 -2.211 1.00 94.25 172 ALA A N 1
ATOM 1361 C CA . ALA A 1 172 ? 2.134 23.276 -2.644 1.00 94.25 172 ALA A CA 1
ATOM 1362 C C . ALA A 1 172 ? 2.349 24.584 -3.428 1.00 94.25 172 ALA A C 1
ATOM 1364 O O . ALA A 1 172 ? 3.418 25.188 -3.345 1.00 94.25 172 ALA A O 1
ATOM 1365 N N . GLY A 1 173 ? 1.333 25.037 -4.169 1.00 88.94 173 GLY A N 1
ATOM 1366 C CA . GLY A 1 173 ? 1.416 26.230 -5.006 1.00 88.94 173 GLY A CA 1
ATOM 1367 C C . GLY A 1 173 ? 2.329 26.046 -6.222 1.00 88.94 173 GLY A C 1
ATOM 1368 O O . GLY A 1 173 ? 2.677 24.932 -6.613 1.00 88.94 173 GLY A O 1
ATOM 1369 N N . ASN A 1 174 ? 2.713 27.164 -6.841 1.00 84.88 174 ASN A N 1
ATOM 1370 C CA . ASN A 1 174 ? 3.566 27.183 -8.033 1.00 84.88 174 ASN A CA 1
ATOM 1371 C C . ASN A 1 174 ? 5.027 27.437 -7.648 1.00 84.88 174 ASN A C 1
ATOM 1373 O O . ASN A 1 174 ? 5.589 28.483 -7.970 1.00 84.88 174 ASN A O 1
ATOM 1377 N N . VAL A 1 175 ? 5.624 26.494 -6.926 1.00 86.25 175 VAL A N 1
ATOM 1378 C CA . VAL A 1 175 ? 7.038 26.552 -6.532 1.00 86.25 175 VAL A CA 1
ATOM 1379 C C . VAL A 1 175 ? 7.835 25.461 -7.230 1.00 86.25 175 VAL A C 1
ATOM 1381 O O . VAL A 1 175 ? 7.276 24.481 -7.730 1.00 86.25 175 VAL A O 1
ATOM 1384 N N . ALA A 1 176 ? 9.155 25.626 -7.281 1.00 86.62 176 ALA A N 1
ATOM 1385 C CA . ALA A 1 176 ? 10.009 24.570 -7.791 1.00 86.62 176 ALA A CA 1
ATOM 1386 C C . ALA A 1 176 ? 9.914 23.344 -6.870 1.00 86.62 176 ALA A C 1
ATOM 1388 O O . ALA A 1 176 ? 9.857 23.466 -5.648 1.00 86.62 176 ALA A O 1
ATOM 1389 N N . THR A 1 177 ? 9.875 22.148 -7.460 1.00 85.69 177 THR A N 1
ATOM 1390 C CA . THR A 1 177 ? 9.556 20.915 -6.717 1.00 85.69 177 THR A CA 1
ATOM 1391 C C . THR A 1 177 ? 10.483 20.636 -5.530 1.00 85.69 177 THR A C 1
ATOM 1393 O O . THR A 1 177 ? 10.059 20.039 -4.547 1.00 85.69 1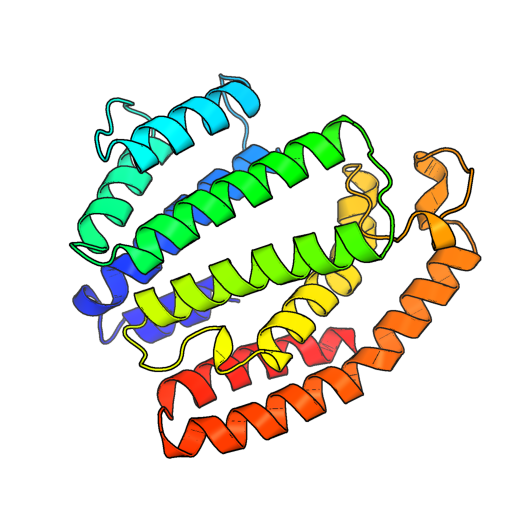77 THR A O 1
ATOM 1396 N N . GLN A 1 178 ? 11.744 21.062 -5.605 1.00 87.00 178 GLN A N 1
ATOM 1397 C CA . GLN A 1 178 ? 12.719 20.924 -4.524 1.00 87.00 178 GLN A CA 1
ATOM 1398 C C . GLN A 1 178 ? 12.395 21.777 -3.288 1.00 87.00 178 GLN A C 1
ATOM 1400 O O . GLN A 1 178 ? 12.782 21.401 -2.189 1.00 87.00 178 GLN A O 1
ATOM 1405 N N . ASP A 1 179 ? 11.646 22.869 -3.456 1.00 91.56 179 ASP A N 1
ATOM 1406 C CA . ASP A 1 179 ? 11.334 23.819 -2.384 1.00 91.56 179 ASP A CA 1
ATOM 1407 C C . ASP A 1 179 ? 9.984 23.520 -1.713 1.00 91.56 179 ASP A C 1
ATOM 1409 O O . ASP A 1 179 ? 9.613 24.185 -0.746 1.00 91.56 179 ASP A O 1
ATOM 1413 N N . ILE A 1 180 ? 9.223 22.541 -2.226 1.00 92.94 180 ILE A N 1
ATOM 1414 C CA . ILE A 1 180 ? 7.876 22.193 -1.743 1.00 92.94 180 ILE A CA 1
ATOM 1415 C C . ILE A 1 180 ? 7.865 21.861 -0.245 1.00 92.94 180 ILE A C 1
ATOM 1417 O O . ILE A 1 180 ? 7.042 22.443 0.463 1.00 92.94 180 ILE A O 1
ATOM 1421 N N . PRO A 1 181 ? 8.742 20.980 0.283 1.00 92.50 181 PRO A N 1
ATOM 1422 C CA . PRO A 1 181 ? 8.692 20.602 1.699 1.00 92.50 181 PRO A CA 1
ATOM 1423 C C . PRO A 1 181 ? 8.940 21.777 2.645 1.00 92.50 181 PRO A C 1
ATOM 1425 O O . PRO A 1 181 ? 8.499 21.757 3.794 1.00 92.50 181 PRO A O 1
ATOM 1428 N N . ASP A 1 182 ? 9.639 22.804 2.160 1.00 92.56 182 ASP A N 1
ATOM 1429 C CA . ASP A 1 182 ? 10.010 23.963 2.954 1.00 92.56 182 ASP A CA 1
ATOM 1430 C C . ASP A 1 182 ? 8.996 25.101 2.925 1.00 92.56 182 ASP A C 1
ATOM 1432 O O . ASP A 1 182 ? 9.099 26.014 3.753 1.00 92.56 182 ASP A O 1
ATOM 1436 N N . GLN A 1 183 ? 7.982 25.018 2.059 1.00 94.81 183 GLN A N 1
ATOM 1437 C CA . GLN A 1 183 ? 6.934 26.025 1.970 1.00 94.81 183 GLN A CA 1
ATOM 1438 C C . GLN A 1 183 ? 6.165 26.156 3.293 1.00 94.81 183 GLN A C 1
ATOM 1440 O O . GLN A 1 183 ? 5.672 25.154 3.822 1.00 94.81 183 GLN A O 1
ATOM 1445 N N . PRO A 1 184 ? 5.956 27.386 3.802 1.00 95.75 184 PRO A N 1
ATOM 1446 C CA . PRO A 1 184 ? 5.166 27.611 5.011 1.00 95.75 184 PRO A CA 1
ATOM 1447 C C . PRO A 1 184 ? 3.755 27.013 4.934 1.00 95.75 184 PRO A C 1
ATOM 1449 O O . PRO A 1 184 ? 3.284 26.429 5.905 1.00 95.75 184 PRO A O 1
ATOM 1452 N N . ALA A 1 185 ? 3.104 27.096 3.767 1.00 96.81 185 ALA A N 1
ATOM 1453 C CA . ALA A 1 185 ? 1.777 26.520 3.548 1.00 96.81 185 ALA A CA 1
ATOM 1454 C C . ALA A 1 185 ? 1.771 24.987 3.675 1.00 96.81 185 ALA A C 1
ATOM 1456 O O . ALA A 1 185 ? 0.844 24.420 4.248 1.00 96.81 185 ALA A O 1
ATOM 1457 N N . VAL A 1 186 ? 2.823 24.321 3.190 1.00 97.06 186 VAL A N 1
ATOM 1458 C CA . VAL A 1 186 ? 2.985 22.864 3.278 1.00 97.06 186 VAL A CA 1
ATOM 1459 C C . VAL A 1 186 ? 3.260 22.435 4.718 1.00 97.06 186 VAL A C 1
ATOM 1461 O O . VAL A 1 186 ? 2.657 21.473 5.187 1.00 97.06 186 VAL A O 1
ATOM 1464 N N . LYS A 1 187 ? 4.100 23.178 5.449 1.00 95.69 187 LYS A N 1
ATOM 1465 C CA . LYS A 1 187 ? 4.363 22.933 6.878 1.00 95.69 187 LYS A CA 1
ATOM 1466 C C . LYS A 1 187 ? 3.092 23.084 7.719 1.00 95.69 187 LYS A C 1
ATOM 1468 O O . LYS A 1 187 ? 2.739 22.157 8.442 1.00 95.69 187 LYS A O 1
ATOM 1473 N N . ALA A 1 188 ? 2.357 24.183 7.541 1.00 96.88 188 ALA A N 1
ATOM 1474 C CA . ALA A 1 188 ? 1.085 24.415 8.228 1.00 96.88 188 ALA A CA 1
ATOM 1475 C C . ALA A 1 188 ? 0.024 23.359 7.868 1.00 96.88 188 ALA A C 1
ATOM 1477 O O . ALA A 1 188 ? -0.727 22.897 8.725 1.00 96.88 188 ALA A O 1
ATOM 1478 N N . TRP A 1 189 ? -0.037 22.937 6.602 1.00 97.06 189 TRP A N 1
ATOM 1479 C CA . TRP A 1 189 ? -0.911 21.840 6.194 1.00 97.06 189 TRP A CA 1
ATOM 1480 C C . TRP A 1 189 ? -0.533 20.523 6.881 1.00 97.06 189 TRP A C 1
ATOM 1482 O O . TRP A 1 189 ? -1.413 19.857 7.416 1.00 97.06 189 TRP A O 1
ATOM 1492 N N . LEU A 1 190 ? 0.753 20.169 6.934 1.00 96.00 190 LEU A N 1
ATOM 1493 C CA . LEU A 1 190 ? 1.208 18.939 7.582 1.00 96.00 190 LEU A CA 1
ATOM 1494 C C . LEU A 1 190 ? 0.922 18.944 9.093 1.00 96.00 190 LEU A C 1
ATOM 1496 O O . LEU A 1 190 ? 0.561 17.909 9.652 1.00 96.00 190 LEU A O 1
ATOM 1500 N N . GLU A 1 191 ? 1.040 20.095 9.756 1.00 95.06 191 GLU A N 1
ATOM 1501 C CA . GLU A 1 191 ? 0.627 20.275 11.156 1.00 95.06 191 GLU A CA 1
ATOM 1502 C C . GLU A 1 191 ? -0.878 20.036 11.339 1.00 95.06 191 GLU A C 1
ATOM 1504 O O . GLU A 1 191 ? -1.279 19.295 12.240 1.00 95.06 191 GLU A O 1
ATOM 1509 N N . ASN A 1 192 ? -1.710 20.574 10.441 1.00 95.25 192 ASN A N 1
ATOM 1510 C CA . ASN A 1 192 ? -3.151 20.316 10.446 1.00 95.25 192 ASN A CA 1
ATOM 1511 C C . ASN A 1 192 ? -3.472 18.835 10.196 1.00 95.25 192 ASN A C 1
ATOM 1513 O O . ASN A 1 192 ? -4.337 18.279 10.870 1.00 95.25 192 ASN A O 1
ATOM 1517 N N . GLU A 1 193 ? -2.760 18.162 9.286 1.00 95.56 193 GLU A N 1
ATOM 1518 C CA . GLU A 1 193 ? -2.915 16.717 9.091 1.00 95.56 193 GLU A CA 1
ATOM 1519 C C . GLU A 1 193 ? -2.563 15.949 10.370 1.00 95.56 193 GLU A C 1
ATOM 1521 O O . GLU A 1 193 ? -3.316 15.064 10.773 1.00 95.56 193 GLU A O 1
ATOM 1526 N N . ARG A 1 194 ? -1.485 16.303 11.081 1.00 94.81 194 ARG A N 1
ATOM 1527 C CA . ARG A 1 194 ? -1.155 15.669 12.373 1.00 94.81 194 ARG A CA 1
ATOM 1528 C C . ARG A 1 194 ? -2.265 15.862 13.407 1.00 94.81 194 ARG A C 1
ATOM 1530 O O . ARG A 1 194 ? -2.605 14.906 14.106 1.00 94.81 194 ARG A O 1
ATOM 1537 N N . ALA A 1 195 ? -2.861 17.053 13.457 1.00 94.62 195 ALA A N 1
ATOM 1538 C CA . ALA A 1 195 ? -3.961 17.377 14.364 1.00 94.62 195 ALA A CA 1
ATOM 1539 C C . ALA A 1 195 ? -5.263 16.605 14.065 1.00 94.62 195 ALA A C 1
ATOM 1541 O O . ALA A 1 195 ? -6.048 16.386 14.984 1.00 94.62 195 ALA A O 1
ATOM 1542 N N . ARG A 1 196 ? -5.476 16.138 12.823 1.00 95.00 196 ARG A N 1
ATOM 1543 C CA . ARG A 1 196 ? -6.611 15.267 12.444 1.00 95.00 196 ARG A CA 1
ATOM 1544 C C . ARG A 1 196 ? -6.467 13.822 12.934 1.00 95.00 196 ARG A C 1
ATOM 1546 O O . ARG A 1 196 ? -7.459 13.109 13.056 1.00 95.00 196 ARG A O 1
ATOM 1553 N N . GLY A 1 197 ? -5.244 13.376 13.229 1.00 95.31 197 GLY A N 1
ATOM 1554 C CA . GLY A 1 197 ? -4.949 11.989 13.604 1.00 95.31 197 GLY A CA 1
ATOM 1555 C C . GLY A 1 197 ? -5.820 11.415 14.737 1.00 95.31 197 GLY A C 1
ATOM 1556 O O . GLY A 1 197 ? -6.330 10.306 14.583 1.00 95.31 197 GLY A O 1
ATOM 1557 N N . PRO A 1 198 ? -6.030 12.123 15.866 1.00 96.44 198 PRO A N 1
ATOM 1558 C CA . PRO A 1 198 ? -6.874 11.637 16.958 1.00 96.44 198 PRO A CA 1
ATOM 1559 C C . PRO A 1 198 ? -8.318 11.316 16.549 1.00 96.44 198 PRO A C 1
ATOM 1561 O O . PRO A 1 198 ? -8.846 10.299 16.995 1.00 96.44 198 PRO A O 1
ATOM 1564 N N . GLU A 1 199 ? -8.929 12.137 15.690 1.00 96.56 199 GLU A N 1
ATOM 1565 C CA . GLU A 1 199 ? -10.296 11.932 15.191 1.00 96.56 199 GLU A CA 1
ATOM 1566 C C . GLU A 1 199 ? -10.376 10.666 14.326 1.00 96.56 199 GLU A C 1
ATOM 1568 O O . GLU A 1 199 ? -11.175 9.774 14.609 1.00 96.56 199 GLU A O 1
ATOM 1573 N N . LEU A 1 200 ? -9.448 10.500 13.376 1.00 96.44 200 LEU A N 1
ATOM 1574 C CA . LEU A 1 200 ? -9.355 9.294 12.537 1.00 96.44 200 LEU A CA 1
ATOM 1575 C C . LEU A 1 200 ? -9.181 8.012 13.370 1.00 96.44 200 LEU A C 1
ATOM 1577 O O . LEU A 1 200 ? -9.766 6.965 13.082 1.00 96.44 200 LEU A O 1
ATOM 1581 N N . LEU A 1 201 ? -8.376 8.071 14.436 1.00 96.75 201 LEU A N 1
ATOM 1582 C CA . LEU A 1 201 ? -8.178 6.923 15.322 1.00 96.75 201 LEU A CA 1
ATOM 1583 C C . LEU A 1 201 ? -9.380 6.644 16.228 1.00 96.75 201 LEU A C 1
ATOM 1585 O O . LEU A 1 201 ? -9.566 5.495 16.640 1.00 96.75 201 LEU A O 1
ATOM 1589 N N . GLN A 1 202 ? -10.184 7.658 16.541 1.00 97.56 202 GLN A N 1
ATOM 1590 C CA . GLN A 1 202 ? -11.450 7.477 17.239 1.00 97.56 202 GLN A CA 1
ATOM 1591 C C . GLN A 1 202 ? -12.470 6.770 16.339 1.00 97.56 202 GLN A C 1
ATOM 1593 O O . GLN A 1 202 ? -13.107 5.818 16.790 1.00 97.56 202 GLN A O 1
ATOM 1598 N N . GLU A 1 203 ? -12.572 7.157 15.067 1.00 97.69 203 GLU A N 1
ATOM 1599 C CA . GLU A 1 203 ? -13.417 6.467 14.082 1.00 97.69 203 GLU A CA 1
ATOM 1600 C C . GLU A 1 203 ? -12.999 5.001 13.907 1.00 97.69 203 GLU A C 1
ATOM 1602 O O . GLU A 1 203 ? -13.835 4.098 13.998 1.00 97.69 203 GLU A O 1
ATOM 1607 N N . CYS A 1 204 ? -11.690 4.738 13.793 1.00 96.88 204 CYS A N 1
ATOM 1608 C CA . CYS A 1 204 ? -11.152 3.375 13.774 1.00 96.88 204 CYS A CA 1
ATOM 1609 C C . CYS A 1 204 ? -11.590 2.553 14.994 1.00 96.88 204 CYS A C 1
ATOM 1611 O O . CYS A 1 204 ? -11.849 1.356 14.878 1.00 96.88 204 CYS A O 1
ATOM 1613 N N . GLU A 1 205 ? -11.625 3.159 16.183 1.00 97.50 205 GLU A N 1
ATOM 1614 C CA . GLU A 1 205 ? -12.021 2.475 17.415 1.00 97.50 205 GLU A CA 1
ATOM 1615 C C . GLU A 1 205 ? -13.517 2.137 17.426 1.00 97.50 205 GLU A C 1
ATOM 1617 O O . GLU A 1 205 ? -13.879 1.030 17.831 1.00 97.50 205 GLU A O 1
ATOM 1622 N N . ILE A 1 206 ? -14.369 3.040 16.935 1.00 97.31 206 ILE A N 1
ATOM 1623 C CA . ILE A 1 206 ? -15.812 2.804 16.788 1.00 97.31 206 ILE A CA 1
ATOM 1624 C C . ILE A 1 206 ? -16.057 1.625 15.838 1.00 97.31 206 ILE A C 1
ATOM 1626 O O . ILE A 1 206 ? -16.743 0.665 16.201 1.00 97.31 206 ILE A O 1
ATOM 1630 N N . GLU A 1 207 ? -15.438 1.638 14.654 1.00 96.31 207 GLU A N 1
ATOM 1631 C CA . GLU A 1 207 ? -15.549 0.533 13.696 1.00 96.31 207 GLU A CA 1
ATOM 1632 C C . GLU A 1 207 ? -15.025 -0.776 14.277 1.00 96.31 207 GLU A C 1
ATOM 1634 O O . GLU A 1 207 ? -15.673 -1.818 14.165 1.00 96.31 207 GLU A O 1
ATOM 1639 N N . ARG A 1 208 ? -13.875 -0.728 14.959 1.00 96.56 208 ARG A N 1
ATOM 1640 C CA . ARG A 1 208 ? -13.269 -1.895 15.604 1.00 96.56 208 ARG A CA 1
ATOM 1641 C C . ARG A 1 208 ? -14.224 -2.548 16.601 1.00 96.56 208 ARG A C 1
ATOM 1643 O O . ARG A 1 208 ? -14.272 -3.777 16.669 1.00 96.56 208 ARG A O 1
ATOM 1650 N N . GLN A 1 209 ? -14.955 -1.755 17.384 1.00 96.69 209 GLN A N 1
ATOM 1651 C CA . GLN A 1 209 ? -15.957 -2.263 18.323 1.00 96.69 209 GLN A CA 1
ATOM 1652 C C . GLN A 1 209 ? -17.134 -2.915 17.593 1.00 96.69 209 GLN A C 1
ATOM 1654 O O . GLN A 1 209 ? -17.567 -3.993 18.000 1.00 96.69 209 GLN A O 1
ATOM 1659 N N . ALA A 1 210 ? -17.594 -2.323 16.488 1.00 95.69 210 ALA A N 1
ATOM 1660 C CA . ALA A 1 210 ? -18.660 -2.891 15.669 1.00 95.69 210 ALA A CA 1
ATOM 1661 C C . ALA A 1 210 ? -18.256 -4.245 15.057 1.00 95.69 210 ALA A C 1
ATOM 1663 O O . ALA A 1 210 ? -18.970 -5.239 15.218 1.00 95.69 210 ALA A O 1
ATOM 1664 N N . ILE A 1 211 ? -17.080 -4.330 14.424 1.00 96.62 211 ILE A N 1
ATOM 1665 C CA . ILE A 1 211 ? -16.617 -5.581 13.801 1.00 96.62 211 ILE A CA 1
ATOM 1666 C C . ILE A 1 211 ? -16.211 -6.643 14.828 1.00 96.62 211 ILE A C 1
ATOM 1668 O O . ILE A 1 211 ? -16.219 -7.828 14.509 1.00 96.62 211 ILE A O 1
ATOM 1672 N N . ALA A 1 212 ? -15.904 -6.276 16.078 1.00 96.44 212 ALA A N 1
ATOM 1673 C CA . ALA A 1 212 ? -15.578 -7.246 17.126 1.00 96.44 212 ALA A CA 1
ATOM 1674 C C . ALA A 1 212 ? -16.733 -8.213 17.432 1.00 96.44 212 ALA A C 1
ATOM 1676 O O . ALA A 1 212 ? -16.484 -9.308 17.936 1.00 96.44 212 ALA A O 1
ATOM 1677 N N . LEU A 1 213 ? -17.974 -7.834 17.113 1.00 94.56 213 LEU A N 1
ATOM 1678 C CA . LEU A 1 213 ? -19.160 -8.670 17.299 1.00 94.56 213 LEU A CA 1
ATOM 1679 C C . LEU A 1 213 ? -19.251 -9.810 16.271 1.00 94.56 213 LEU A C 1
ATOM 1681 O O . LEU A 1 213 ? -19.824 -10.857 16.566 1.00 94.56 213 LEU A O 1
ATOM 1685 N N . THR A 1 214 ? -18.690 -9.624 15.073 1.00 94.56 214 THR A N 1
ATOM 1686 C CA . THR A 1 214 ? -18.850 -10.542 13.929 1.00 94.56 214 THR A CA 1
ATOM 1687 C C . THR A 1 214 ? -17.533 -11.178 13.477 1.00 94.56 214 THR A C 1
ATOM 1689 O O . THR A 1 214 ? -17.523 -12.338 13.052 1.00 94.56 214 THR A O 1
ATOM 1692 N N . ASP A 1 215 ? -16.418 -10.462 13.618 1.00 96.00 215 ASP A N 1
ATOM 1693 C CA . ASP A 1 215 ? -15.059 -10.908 13.312 1.00 96.00 215 ASP A CA 1
ATOM 1694 C C . ASP A 1 215 ? -14.035 -10.361 14.341 1.00 96.00 215 ASP A C 1
ATOM 1696 O O . ASP A 1 215 ? -13.304 -9.394 14.095 1.00 96.00 215 ASP A O 1
ATOM 1700 N N . PRO A 1 216 ? -13.921 -11.003 15.523 1.00 94.62 216 PRO A N 1
ATOM 1701 C CA . PRO A 1 216 ? -12.980 -10.588 16.566 1.00 94.62 216 PRO A CA 1
ATOM 1702 C C . PRO A 1 216 ? -11.506 -10.606 16.132 1.00 94.62 216 PRO A C 1
ATOM 1704 O O . PRO A 1 216 ? -10.674 -9.908 16.718 1.00 94.62 216 PRO A O 1
ATOM 1707 N N . GLN A 1 217 ? -11.147 -11.430 15.137 1.00 91.75 217 GLN A N 1
ATOM 1708 C CA . GLN A 1 217 ? -9.773 -11.502 14.634 1.00 91.75 217 GLN A CA 1
ATOM 1709 C C . GLN A 1 217 ? -9.450 -10.282 13.768 1.00 91.75 217 GLN A C 1
ATOM 1711 O O . GLN A 1 217 ? -8.383 -9.694 13.963 1.00 91.75 217 GLN A O 1
ATOM 1716 N N . ALA A 1 218 ? -10.379 -9.855 12.906 1.00 93.12 218 ALA A N 1
ATOM 1717 C CA . ALA A 1 218 ? -10.269 -8.585 12.192 1.00 93.12 218 ALA A CA 1
ATOM 1718 C C . ALA A 1 218 ? -10.181 -7.406 13.168 1.00 93.12 218 ALA A C 1
ATOM 1720 O O . ALA A 1 218 ? -9.237 -6.624 13.091 1.00 93.12 218 ALA A O 1
ATOM 1721 N N . ALA A 1 219 ? -11.057 -7.354 14.178 1.00 95.62 219 ALA A N 1
ATOM 1722 C CA . ALA A 1 219 ? -11.033 -6.306 15.202 1.00 95.62 219 ALA A CA 1
ATOM 1723 C C . ALA A 1 219 ? -9.681 -6.212 15.926 1.00 95.62 219 ALA A C 1
ATOM 1725 O O . ALA A 1 219 ? -9.152 -5.123 16.169 1.00 95.62 219 ALA A O 1
ATOM 1726 N N . LYS A 1 220 ? -9.088 -7.363 16.264 1.00 93.00 220 LYS A N 1
ATOM 1727 C CA . LYS A 1 220 ? -7.760 -7.412 16.879 1.00 93.00 220 LYS A CA 1
ATOM 1728 C C . LYS A 1 220 ? -6.692 -6.848 15.944 1.00 93.00 220 LYS A C 1
ATOM 1730 O O . LYS A 1 220 ? -5.859 -6.069 16.400 1.00 93.00 220 LYS A O 1
ATOM 1735 N N . LEU A 1 221 ? -6.699 -7.245 14.672 1.00 91.00 221 LEU A N 1
ATOM 1736 C CA . LEU A 1 221 ? -5.718 -6.794 13.688 1.00 91.00 221 LEU A CA 1
ATOM 1737 C C . LEU A 1 221 ? -5.834 -5.282 13.429 1.00 91.00 221 LEU A C 1
ATOM 1739 O O . LEU A 1 221 ? -4.825 -4.583 13.536 1.00 91.00 221 LEU A O 1
ATOM 1743 N N . SER A 1 222 ? -7.051 -4.767 13.223 1.00 92.56 222 SER A N 1
ATOM 1744 C CA . SER A 1 222 ? -7.329 -3.327 13.102 1.00 92.56 222 SER A CA 1
ATOM 1745 C C . SER A 1 222 ? -6.828 -2.545 14.318 1.00 92.56 222 SER A C 1
ATOM 1747 O O . SER A 1 222 ? -6.174 -1.514 14.177 1.00 92.56 222 SER A O 1
ATOM 1749 N N . GLY A 1 223 ? -7.040 -3.074 15.529 1.00 92.56 223 GLY A N 1
ATOM 1750 C CA . GLY A 1 223 ? -6.550 -2.457 16.764 1.00 92.56 223 GLY A CA 1
ATOM 1751 C C . GLY A 1 223 ? -5.024 -2.353 16.841 1.00 92.56 223 GLY A C 1
ATOM 1752 O O . GLY A 1 223 ? -4.498 -1.389 17.401 1.00 92.56 223 GLY A O 1
ATOM 1753 N N . VAL A 1 224 ? -4.290 -3.307 16.258 1.00 91.56 224 VAL A N 1
ATOM 1754 C CA . VAL A 1 224 ? -2.827 -3.210 16.195 1.00 91.56 224 VAL A CA 1
ATOM 1755 C C . VAL A 1 224 ? -2.386 -2.092 15.252 1.00 91.56 224 VAL A C 1
ATOM 1757 O O . VAL A 1 224 ? -1.499 -1.316 15.617 1.00 91.56 224 VAL A O 1
ATOM 1760 N N . PHE A 1 225 ? -3.009 -1.982 14.077 1.00 91.69 225 PHE A N 1
ATOM 1761 C CA . PHE A 1 225 ? -2.731 -0.886 13.152 1.00 91.69 225 PHE A CA 1
ATOM 1762 C C . PHE A 1 225 ? -3.027 0.466 13.794 1.00 91.69 225 PHE A C 1
ATOM 1764 O O . PHE A 1 225 ? -2.123 1.295 13.886 1.00 91.69 225 PHE A O 1
ATOM 1771 N N . ALA A 1 226 ? -4.223 0.654 14.353 1.00 91.69 226 ALA A N 1
ATOM 1772 C CA . ALA A 1 226 ? -4.595 1.892 15.035 1.00 91.69 226 ALA A CA 1
ATOM 1773 C C . ALA A 1 226 ? -3.598 2.264 16.145 1.00 91.69 226 ALA A C 1
ATOM 1775 O O . ALA A 1 226 ? -3.134 3.401 16.224 1.00 91.69 226 ALA A O 1
ATOM 1776 N N . LYS A 1 227 ? -3.175 1.292 16.968 1.00 91.88 227 LYS A N 1
ATOM 1777 C CA . LYS A 1 227 ? -2.164 1.521 18.013 1.00 91.88 227 LYS A CA 1
ATOM 1778 C C . LYS A 1 227 ? -0.832 2.010 17.441 1.00 91.88 227 LYS A C 1
ATOM 1780 O O . LYS A 1 227 ? -0.182 2.848 18.059 1.00 91.88 227 LYS A O 1
ATOM 1785 N N . SER A 1 228 ? -0.420 1.484 16.294 1.00 90.69 228 SER A N 1
ATOM 1786 C CA . SER A 1 228 ? 0.842 1.863 15.658 1.00 90.69 228 SER A CA 1
ATOM 1787 C C . SER A 1 228 ? 0.857 3.272 15.084 1.00 90.69 228 SER A C 1
ATOM 1789 O O . SER A 1 228 ? 1.920 3.891 15.037 1.00 90.69 228 SER A O 1
ATOM 1791 N N . MET A 1 229 ? -0.316 3.771 14.692 1.00 93.69 229 MET A N 1
ATOM 1792 C CA . MET A 1 229 ? -0.487 5.084 14.083 1.00 93.69 229 MET A CA 1
ATOM 1793 C C . MET A 1 229 ? -0.491 6.211 15.126 1.00 93.69 229 MET A C 1
ATOM 1795 O O . MET A 1 229 ? -0.099 7.330 14.816 1.00 93.69 229 MET A O 1
ATOM 1799 N N . ARG A 1 230 ? -0.818 5.908 16.394 1.00 92.62 230 ARG A N 1
ATOM 1800 C CA . ARG A 1 230 ? -0.901 6.895 17.496 1.00 92.62 230 ARG A CA 1
ATOM 1801 C C . ARG A 1 230 ? 0.331 7.773 17.660 1.00 92.62 230 ARG A C 1
ATOM 1803 O O . ARG A 1 230 ? 0.199 8.943 17.987 1.00 92.62 230 ARG A O 1
ATOM 1810 N N . LYS A 1 231 ? 1.527 7.223 17.440 1.00 92.44 231 LYS A N 1
ATOM 1811 C CA . LYS A 1 231 ? 2.780 7.979 17.589 1.00 92.44 231 LYS A CA 1
ATOM 1812 C C . LYS A 1 231 ? 2.948 9.093 16.546 1.00 92.44 231 LYS A C 1
ATOM 1814 O O . LYS A 1 231 ? 3.850 9.899 16.694 1.00 92.44 231 LYS A O 1
ATOM 1819 N N . TYR A 1 232 ? 2.123 9.110 15.497 1.00 91.50 232 TYR A N 1
ATOM 1820 C CA . TYR A 1 232 ? 2.141 10.138 14.456 1.00 91.50 232 TYR A CA 1
ATOM 1821 C C . TYR A 1 232 ? 1.090 11.236 14.679 1.00 91.50 232 TYR A C 1
ATOM 1823 O O . TYR A 1 232 ? 1.101 12.235 13.964 1.00 91.50 232 TYR A O 1
ATOM 1831 N N . CYS A 1 233 ? 0.213 11.078 15.679 1.00 84.56 233 CYS A N 1
ATOM 1832 C CA . CYS A 1 233 ? -0.801 12.065 16.069 1.00 84.56 233 CYS A CA 1
ATOM 1833 C C . CYS A 1 233 ? -0.240 13.203 16.943 1.00 84.56 233 CYS A C 1
ATOM 1835 O O . CYS A 1 233 ? -0.997 14.038 17.428 1.00 84.56 233 CYS A O 1
ATOM 1837 N N . SER A 1 234 ? 1.059 13.203 17.237 1.00 72.25 234 SER A N 1
ATOM 1838 C CA . SER A 1 234 ? 1.705 14.161 18.137 1.00 72.25 234 SER A CA 1
ATOM 1839 C C . SER A 1 234 ? 3.126 14.426 17.641 1.00 72.25 234 SER A C 1
ATOM 1841 O O . SER A 1 234 ? 3.802 13.483 17.230 1.00 72.25 234 SER A O 1
ATOM 1843 N N . THR A 1 235 ? 3.539 15.694 17.632 1.00 57.84 235 THR A N 1
ATOM 1844 C CA . THR A 1 235 ? 4.936 16.133 17.446 1.00 57.84 235 THR A CA 1
ATOM 1845 C C . THR A 1 235 ? 5.810 15.746 18.625 1.00 57.84 235 THR A C 1
ATOM 1847 O O . THR A 1 235 ? 5.329 15.899 19.771 1.00 57.84 235 THR A O 1
#

pLDDT: mean 91.46, std 11.25, range [42.44, 98.62]